Protein AF-0000000083475715 (afdb_homodimer)

Structure (mmCIF, N/CA/C/O backbone):
data_AF-0000000083475715-model_v1
#
loop_
_entity.id
_entity.type
_entity.pdbx_description
1 polymer 'C->U-editing enzyme APOBEC-1'
#
loop_
_atom_site.group_PDB
_atom_site.id
_atom_site.type_symbol
_atom_site.label_atom_id
_atom_site.label_alt_id
_atom_site.label_comp_id
_atom_site.label_asym_id
_atom_site.label_entity_id
_atom_site.label_seq_id
_atom_site.pdbx_PDB_ins_code
_atom_site.Cartn_x
_atom_site.Cartn_y
_atom_site.Cartn_z
_atom_site.occupancy
_atom_site.B_iso_or_equiv
_atom_site.auth_seq_id
_atom_site.auth_comp_id
_atom_site.auth_asym_id
_atom_site.auth_atom_id
_atom_site.pdbx_PDB_model_num
ATOM 1 N N . GLY A 1 1 ? -6.909 9.822 1.636 1 16.77 1 GLY A N 1
ATOM 2 C CA . GLY A 1 1 ? -7.521 9.874 0.318 1 16.77 1 GLY A CA 1
ATOM 3 C C . GLY A 1 1 ? -7.504 8.539 -0.401 1 16.77 1 GLY A C 1
ATOM 4 O O . GLY A 1 1 ? -8.551 8.041 -0.822 1 16.77 1 GLY A O 1
ATOM 5 N N . CYS A 1 2 ? -6.271 8.043 -0.598 1 21.29 2 CYS A N 1
ATOM 6 C CA . CYS A 1 2 ? -5.763 6.798 -1.162 1 21.29 2 CYS A CA 1
ATOM 7 C C . CYS A 1 2 ? -6.132 5.609 -0.283 1 21.29 2 CYS A C 1
ATOM 9 O O . CYS A 1 2 ? -6.473 4.539 -0.789 1 21.29 2 CYS A O 1
ATOM 11 N N . PHE A 1 3 ? -6.206 5.845 1.2 1 24.82 3 PHE A N 1
ATOM 12 C CA . PHE A 1 3 ? -6.512 4.868 2.239 1 24.82 3 PHE A CA 1
ATOM 13 C C . PHE A 1 3 ? -8.008 4.583 2.291 1 24.82 3 PHE A C 1
ATOM 15 O O . PHE A 1 3 ? -8.421 3.469 2.619 1 24.82 3 PHE A O 1
ATOM 22 N N . LYS A 1 4 ? -8.918 5.58 1.896 1 29.38 4 LYS A N 1
ATOM 23 C CA . LYS A 1 4 ? -10.372 5.632 1.772 1 29.38 4 LYS A CA 1
ATOM 24 C C . LYS A 1 4 ? -10.848 4.853 0.549 1 29.38 4 LYS A C 1
ATOM 26 O O . LYS A 1 4 ? -11.916 4.238 0.575 1 29.38 4 LYS A O 1
ATOM 31 N N . LEU A 1 5 ? -10.06 4.813 -0.591 1 28.96 5 LEU A N 1
ATOM 32 C CA . LEU A 1 5 ? -10.274 4.015 -1.793 1 28.96 5 LEU A CA 1
ATOM 33 C C . LEU A 1 5 ? -10.108 2.528 -1.496 1 28.96 5 LEU A C 1
ATOM 35 O O . LEU A 1 5 ? -10.91 1.707 -1.947 1 28.96 5 LEU A O 1
ATOM 39 N N . MET A 1 6 ? -9.051 2.169 -0.632 1 31.62 6 MET A N 1
ATOM 40 C CA . MET A 1 6 ? -8.876 0.758 -0.301 1 31.62 6 MET A CA 1
ATOM 41 C C . MET A 1 6 ? -9.915 0.305 0.72 1 31.62 6 MET A C 1
ATOM 43 O O . MET A 1 6 ? -10.458 -0.795 0.613 1 31.62 6 MET A O 1
ATOM 47 N N . ASN A 1 7 ? -10.335 1.189 1.59 1 32.7 7 ASN A N 1
ATOM 48 C CA . ASN A 1 7 ? -11.324 0.871 2.614 1 32.7 7 ASN A CA 1
ATOM 49 C C . ASN A 1 7 ? -12.74 0.877 2.046 1 32.7 7 ASN A C 1
ATOM 51 O O . ASN A 1 7 ? -13.557 0.022 2.393 1 32.7 7 ASN A O 1
ATOM 55 N N . ASN A 1 8 ? -13.125 1.929 1.278 1 32.42 8 ASN A N 1
ATOM 56 C CA . ASN A 1 8 ? -14.456 1.948 0.681 1 32.42 8 ASN A CA 1
ATOM 57 C C . ASN A 1 8 ? -14.68 0.743 -0.228 1 32.42 8 ASN A C 1
ATOM 59 O O . ASN A 1 8 ? -15.793 0.22 -0.31 1 32.42 8 ASN A O 1
ATOM 63 N N . LYS A 1 9 ? -13.66 0.327 -0.944 1 34.1 9 LYS A N 1
ATOM 64 C CA . LYS A 1 9 ? -13.865 -0.849 -1.784 1 34.1 9 LYS A CA 1
ATOM 65 C C . LYS A 1 9 ? -14.09 -2.098 -0.936 1 34.1 9 LYS A C 1
ATOM 67 O O . LYS A 1 9 ? -14.909 -2.951 -1.283 1 34.1 9 LYS A O 1
ATOM 72 N N . TYR A 1 10 ? -13.549 -2.099 0.259 1 31.73 10 TYR A N 1
ATOM 73 C CA . TYR A 1 10 ? -13.805 -3.189 1.193 1 31.73 10 TYR A CA 1
ATOM 74 C C . TYR A 1 10 ? -15.228 -3.121 1.735 1 31.73 10 TYR A C 1
ATOM 76 O O . TYR A 1 10 ? -15.896 -4.148 1.875 1 31.73 10 TYR A O 1
ATOM 84 N N . ILE A 1 11 ? -15.662 -1.936 2.017 1 32.09 11 ILE A N 1
ATOM 85 C CA . ILE A 1 11 ? -17.047 -1.777 2.449 1 32.09 11 ILE A CA 1
ATOM 86 C C . ILE A 1 11 ? -17.989 -2.139 1.303 1 32.09 11 ILE A C 1
ATOM 88 O O . ILE A 1 11 ? -19.003 -2.809 1.512 1 32.09 11 ILE A O 1
ATOM 92 N N . GLU A 1 12 ? -17.729 -1.537 0.124 1 31.81 12 GLU A N 1
ATOM 93 C CA . GLU A 1 12 ? -18.576 -1.974 -0.982 1 31.81 12 GLU A CA 1
ATOM 94 C C . GLU A 1 12 ? -18.423 -3.47 -1.237 1 31.81 12 GLU A C 1
ATOM 96 O O . GLU A 1 12 ? -19.377 -4.137 -1.644 1 31.81 12 GLU A O 1
ATOM 101 N N . MET A 1 13 ? -17.299 -3.989 -0.922 1 30.62 13 MET A N 1
ATOM 102 C CA . MET A 1 13 ? -17.134 -5.424 -1.135 1 30.62 13 MET A CA 1
ATOM 103 C C . MET A 1 13 ? -17.879 -6.222 -0.07 1 30.62 13 MET A C 1
ATOM 105 O O . MET A 1 13 ? -18.218 -7.387 -0.285 1 30.62 13 MET A O 1
ATOM 109 N N . ARG A 1 14 ? -17.842 -5.873 1.209 1 30.8 14 ARG A N 1
ATOM 110 C CA . ARG A 1 14 ? -18.627 -6.622 2.184 1 30.8 14 ARG A CA 1
ATOM 111 C C . ARG A 1 14 ? -20.121 -6.422 1.954 1 30.8 14 ARG A C 1
ATOM 113 O O . ARG A 1 14 ? -20.94 -7.206 2.44 1 30.8 14 ARG A O 1
ATOM 120 N N . LYS A 1 15 ? -20.502 -5.162 1.897 1 34.63 15 LYS A N 1
ATOM 121 C CA . LYS A 1 15 ? -21.945 -5.147 1.678 1 34.63 15 LYS A CA 1
ATOM 122 C C . LYS A 1 15 ? -22.323 -5.967 0.447 1 34.63 15 LYS A C 1
ATOM 124 O O . LYS A 1 15 ? -23.323 -6.687 0.457 1 34.63 15 LYS A O 1
ATOM 129 N N . GLY A 1 16 ? -22.171 -5.445 -0.792 1 32.52 16 GLY A N 1
ATOM 130 C CA . GLY A 1 16 ? -22.655 -6.129 -1.981 1 32.52 16 GLY A CA 1
ATOM 131 C C . GLY A 1 16 ? -21.698 -7.191 -2.489 1 32.52 16 GLY A C 1
ATOM 132 O O . GLY A 1 16 ? -20.482 -7.068 -2.328 1 32.52 16 GLY A O 1
ATOM 133 N N . GLY A 1 17 ? -21.882 -8.525 -2.364 1 34.93 17 GLY A N 1
ATOM 134 C CA . GLY A 1 17 ? -21.308 -9.445 -3.333 1 34.93 17 GLY A CA 1
ATOM 135 C C . GLY A 1 17 ? -20.629 -8.742 -4.493 1 34.93 17 GLY A C 1
ATOM 136 O O . GLY A 1 17 ? -21.248 -8.51 -5.534 1 34.93 17 GLY A O 1
ATOM 137 N N . ASP A 1 18 ? -19.927 -7.715 -4.216 1 37.5 18 ASP A N 1
ATOM 138 C CA . ASP A 1 18 ? -19.394 -7.072 -5.413 1 37.5 18 ASP A CA 1
ATOM 139 C C . ASP A 1 18 ? -18.56 -8.05 -6.237 1 37.5 18 ASP A C 1
ATOM 141 O O . ASP A 1 18 ? -17.489 -8.48 -5.802 1 37.5 18 ASP A O 1
ATOM 145 N N . VAL A 1 19 ? -19.08 -8.918 -6.722 1 37.16 19 VAL A N 1
ATOM 146 C CA . VAL A 1 19 ? -18.521 -9.63 -7.866 1 37.16 19 VAL A CA 1
ATOM 147 C C . VAL A 1 19 ? -17.723 -8.661 -8.737 1 37.16 19 VAL A C 1
ATOM 149 O O . VAL A 1 19 ? -18.222 -7.597 -9.111 1 37.16 19 VAL A O 1
ATOM 152 N N . TYR A 1 20 ? -16.436 -8.792 -8.612 1 39.08 20 TYR A N 1
ATOM 153 C CA . TYR A 1 20 ? -15.68 -8.132 -9.671 1 39.08 20 TYR A CA 1
ATOM 154 C C . TYR A 1 20 ? -16.507 -8.028 -10.947 1 39.08 20 TYR A C 1
ATOM 156 O O . TYR A 1 20 ? -16.883 -9.044 -11.536 1 39.08 20 TYR A O 1
ATOM 164 N N . ASP A 1 21 ? -17.339 -7.083 -11.056 1 38.46 21 ASP A N 1
ATOM 165 C CA . ASP A 1 21 ? -17.999 -6.842 -12.335 1 38.46 21 ASP A CA 1
ATOM 166 C C . ASP A 1 21 ? -17.058 -6.147 -13.316 1 38.46 21 ASP A C 1
ATOM 168 O O . ASP A 1 21 ? -16.735 -4.969 -13.146 1 38.46 21 ASP A O 1
ATOM 172 N N . PRO A 1 22 ? -16.456 -6.983 -14.165 1 38.6 22 PRO A N 1
ATOM 173 C CA . PRO A 1 22 ? -15.587 -6.401 -15.191 1 38.6 22 PRO A CA 1
ATOM 174 C C . PRO A 1 22 ? -16.203 -5.174 -15.859 1 38.6 22 PRO A C 1
ATOM 176 O O . PRO A 1 22 ? -15.509 -4.436 -16.563 1 38.6 22 PRO A O 1
ATOM 179 N N . SER A 1 23 ? -17.457 -5.229 -15.886 1 42.71 23 SER A N 1
ATOM 180 C CA . SER A 1 23 ? -18.104 -4.144 -16.615 1 42.71 23 SER A CA 1
ATOM 181 C C . SER A 1 23 ? -18.072 -2.845 -15.817 1 42.71 23 SER A C 1
ATOM 183 O O . SER A 1 23 ? -18.38 -1.776 -16.349 1 42.71 23 SER A O 1
ATOM 185 N N . ALA A 1 24 ? -17.909 -2.993 -14.547 1 45.58 24 ALA A N 1
ATOM 186 C CA . ALA A 1 24 ? -17.854 -1.799 -13.707 1 45.58 24 ALA A CA 1
ATOM 187 C C . ALA A 1 24 ? -16.483 -1.135 -13.788 1 45.58 24 ALA A C 1
ATOM 189 O O . ALA A 1 24 ? -15.491 -1.783 -14.132 1 45.58 24 ALA A O 1
ATOM 190 N N . LEU A 1 25 ? -16.469 0.144 -13.935 1 47.96 25 LEU A N 1
ATOM 191 C CA . LEU A 1 25 ? -15.192 0.845 -13.849 1 47.96 25 LEU A CA 1
ATOM 192 C C . LEU A 1 25 ? -14.254 0.149 -12.869 1 47.96 25 LEU A C 1
ATOM 194 O O . LEU A 1 25 ? -14.672 -0.245 -11.777 1 47.96 25 LEU A O 1
ATOM 198 N N . PRO A 1 26 ? -13.166 -0.283 -13.51 1 52.88 26 PRO A N 1
ATOM 199 C CA . PRO A 1 26 ? -12.256 -1.125 -12.73 1 52.88 26 PRO A CA 1
ATOM 200 C C . PRO A 1 26 ? -11.945 -0.54 -11.354 1 52.88 26 PRO A C 1
ATOM 202 O O . PRO A 1 26 ? -11.696 0.662 -11.232 1 52.88 26 PRO A O 1
ATOM 205 N N . ARG A 1 27 ? -12.336 -1.066 -10.352 1 64.19 27 ARG A N 1
ATOM 206 C CA . ARG A 1 27 ? -11.952 -0.726 -8.986 1 64.19 27 ARG A CA 1
ATOM 207 C C . ARG A 1 27 ? -10.435 -0.696 -8.835 1 64.19 27 ARG A C 1
ATOM 209 O O . ARG A 1 27 ? -9.735 -1.555 -9.375 1 64.19 27 ARG A O 1
ATOM 216 N N . MET A 1 28 ? -9.943 0.427 -8.353 1 71.63 28 MET A N 1
ATOM 217 C CA . MET A 1 28 ? -8.509 0.51 -8.091 1 71.63 28 MET A CA 1
ATOM 218 C C . MET A 1 28 ? -8.09 -0.504 -7.032 1 71.63 28 MET A C 1
ATOM 220 O O . MET A 1 28 ? -8.693 -0.573 -5.959 1 71.63 28 MET A O 1
ATOM 224 N N . THR A 1 29 ? -7.213 -1.392 -7.361 1 79.68 29 THR A N 1
ATOM 225 C CA . THR A 1 29 ? -6.68 -2.407 -6.459 1 79.68 29 THR A CA 1
ATOM 226 C C . THR A 1 29 ? -5.172 -2.242 -6.291 1 79.68 29 THR A C 1
ATOM 228 O O . THR A 1 29 ? -4.456 -2.005 -7.265 1 79.68 29 THR A O 1
ATOM 231 N N . TYR A 1 30 ? -4.834 -2.359 -5.062 1 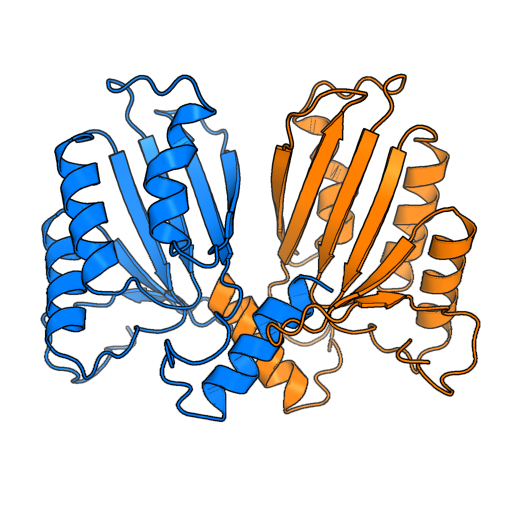83.42 30 TYR A N 1
ATOM 232 C CA . TYR A 1 30 ? -3.417 -2.208 -4.75 1 83.42 30 TYR A CA 1
ATOM 233 C C . TYR A 1 30 ? -2.804 -3.541 -4.337 1 83.42 30 TYR A C 1
ATOM 235 O O . TYR A 1 30 ? -3.434 -4.327 -3.625 1 83.42 30 TYR A O 1
ATOM 243 N N . LEU A 1 31 ? -1.637 -3.761 -4.836 1 90.33 31 LEU A N 1
ATOM 244 C CA . LEU A 1 31 ? -0.771 -4.832 -4.356 1 90.33 31 LEU A CA 1
ATOM 245 C C . LEU A 1 31 ? 0.449 -4.265 -3.639 1 90.33 31 LEU A C 1
ATOM 247 O O . LEU A 1 31 ? 1.271 -3.578 -4.251 1 90.33 31 LEU A O 1
ATOM 251 N N . LEU A 1 32 ? 0.498 -4.493 -2.315 1 91.23 32 LEU A N 1
ATOM 252 C CA . LEU A 1 32 ? 1.694 -4.158 -1.55 1 91.23 32 LEU A CA 1
ATOM 253 C C . LEU A 1 32 ? 2.659 -5.338 -1.504 1 91.23 32 LEU A C 1
ATOM 255 O O . LEU A 1 32 ? 2.237 -6.484 -1.336 1 91.23 32 LEU A O 1
ATOM 259 N N . TYR A 1 33 ? 3.933 -4.958 -1.705 1 92.26 33 TYR A N 1
ATOM 260 C CA . TYR A 1 33 ? 4.853 -6.089 -1.652 1 92.26 33 TYR A CA 1
ATOM 261 C C . TYR A 1 33 ? 6.145 -5.708 -0.94 1 92.26 33 TYR A C 1
ATOM 263 O O . TYR A 1 33 ? 6.5 -4.528 -0.873 1 92.26 33 TYR A O 1
ATOM 271 N N . GLU A 1 34 ? 6.756 -6.781 -0.425 1 92.08 34 GLU A N 1
ATOM 272 C CA . GLU A 1 34 ? 8.085 -6.73 0.176 1 92.08 34 GLU A CA 1
ATOM 273 C C . GLU A 1 34 ? 9.038 -7.704 -0.512 1 92.08 34 GLU A C 1
ATOM 275 O O . GLU A 1 34 ? 8.647 -8.817 -0.868 1 92.08 34 GLU A O 1
ATOM 280 N N . ILE A 1 35 ? 10.234 -7.221 -0.677 1 91.71 35 ILE A N 1
ATOM 281 C CA . ILE A 1 35 ? 11.248 -8.085 -1.272 1 91.71 35 ILE A CA 1
ATOM 282 C C . ILE A 1 35 ? 12.471 -8.15 -0.36 1 91.71 35 ILE A C 1
ATOM 284 O O . ILE A 1 35 ? 12.961 -7.118 0.106 1 91.71 35 ILE A O 1
ATOM 288 N N . LYS A 1 36 ? 12.847 -9.314 -0.1 1 91.37 36 LYS A N 1
ATOM 289 C CA . LYS A 1 36 ? 14.119 -9.595 0.559 1 91.37 36 LYS A CA 1
ATOM 290 C C . LYS A 1 36 ? 15.069 -10.339 -0.374 1 91.37 36 LYS A C 1
ATOM 292 O O . LYS A 1 36 ? 14.71 -11.373 -0.94 1 91.37 36 LYS A O 1
ATOM 297 N N . TRP A 1 37 ? 16.244 -9.819 -0.544 1 88.53 37 TRP A N 1
ATOM 298 C CA . TRP A 1 37 ? 17.239 -10.418 -1.428 1 88.53 37 TRP A CA 1
ATOM 299 C C . TRP A 1 37 ? 18.28 -11.194 -0.629 1 88.53 37 TRP A C 1
ATOM 301 O O . TRP A 1 37 ? 18.954 -10.63 0.237 1 88.53 37 TRP A O 1
ATOM 311 N N . GLY A 1 38 ? 18.342 -12.482 -1.021 1 87.89 38 GLY A N 1
ATOM 312 C CA . GLY A 1 38 ? 19.334 -13.327 -0.376 1 87.89 38 GLY A CA 1
ATOM 313 C C . GLY A 1 38 ? 19.248 -13.298 1.138 1 87.89 38 GLY A C 1
ATOM 314 O O . GLY A 1 38 ? 18.17 -13.482 1.708 1 87.89 38 GLY A O 1
ATOM 315 N N . ASN A 1 39 ? 20.432 -13.047 1.738 1 86.35 39 ASN A N 1
ATOM 316 C CA . ASN A 1 39 ? 20.522 -13.038 3.195 1 86.35 39 ASN A CA 1
ATOM 317 C C . ASN A 1 39 ? 20.496 -11.617 3.749 1 86.35 39 ASN A C 1
ATOM 319 O O . ASN A 1 39 ? 20.812 -11.396 4.919 1 86.35 39 ASN A O 1
ATOM 323 N N . SER A 1 40 ? 20.109 -10.742 2.88 1 86 40 SER A N 1
ATOM 324 C CA . SER A 1 40 ? 20.052 -9.353 3.322 1 86 40 SER A CA 1
ATOM 325 C C . SER A 1 40 ? 18.973 -9.152 4.38 1 86 40 SER A C 1
ATOM 327 O O . SER A 1 40 ? 17.909 -9.771 4.314 1 86 40 SER A O 1
ATOM 329 N N . SER A 1 41 ? 19.185 -8.374 5.384 1 87.97 41 SER A N 1
ATOM 330 C CA . SER A 1 41 ? 18.174 -8.022 6.375 1 87.97 41 SER A CA 1
ATOM 331 C C . SER A 1 41 ? 17.279 -6.892 5.876 1 87.97 41 SER A C 1
ATOM 333 O O . SER A 1 41 ? 16.238 -6.608 6.471 1 87.97 41 SER A O 1
ATOM 335 N N . LYS A 1 42 ? 17.733 -6.325 4.834 1 85.42 42 LYS A N 1
ATOM 336 C CA . LYS A 1 42 ? 16.98 -5.2 4.286 1 85.42 42 LYS A CA 1
ATOM 337 C C . LYS A 1 42 ? 15.73 -5.679 3.555 1 85.42 42 LYS A C 1
ATOM 339 O O . LYS A 1 42 ? 15.795 -6.607 2.746 1 85.42 42 LYS A O 1
ATOM 344 N N . ILE A 1 43 ? 14.62 -5.033 3.865 1 88.88 43 ILE A N 1
ATOM 345 C CA . ILE A 1 43 ? 13.351 -5.322 3.204 1 88.88 43 ILE A CA 1
ATOM 346 C C . ILE A 1 43 ? 12.953 -4.147 2.314 1 88.88 43 ILE A C 1
ATOM 348 O O . ILE A 1 43 ? 12.899 -3.003 2.773 1 88.88 43 ILE A O 1
ATOM 352 N N . TRP A 1 44 ? 12.748 -4.453 1.055 1 88.41 44 TRP A N 1
ATOM 353 C CA . TRP A 1 44 ? 12.299 -3.444 0.102 1 88.41 44 TRP A CA 1
ATOM 354 C C . TRP A 1 44 ? 10.781 -3.465 -0.039 1 88.41 44 TRP A C 1
ATOM 356 O O . TRP A 1 44 ? 10.199 -4.491 -0.396 1 88.41 44 TRP A O 1
ATOM 366 N N . ARG A 1 45 ? 10.211 -2.366 0.279 1 89.69 45 ARG A N 1
ATOM 367 C CA . ARG A 1 45 ? 8.758 -2.264 0.194 1 89.69 45 ARG A CA 1
ATOM 368 C C . ARG A 1 45 ? 8.337 -1.405 -0.993 1 89.69 45 ARG A C 1
ATOM 370 O O . ARG A 1 45 ? 8.959 -0.379 -1.275 1 89.69 45 ARG A O 1
ATOM 377 N N . ASN A 1 46 ? 7.391 -1.864 -1.699 1 91.96 46 ASN A N 1
ATOM 378 C CA . ASN A 1 46 ? 6.822 -1.147 -2.835 1 91.96 46 ASN A CA 1
ATOM 379 C C . ASN A 1 46 ? 5.375 -1.56 -3.091 1 91.96 46 ASN A C 1
ATOM 381 O O . ASN A 1 46 ? 4.839 -2.424 -2.395 1 91.96 46 ASN A O 1
ATOM 385 N N . TRP A 1 47 ? 4.676 -0.787 -3.87 1 89.02 47 TRP A N 1
ATOM 386 C CA . TRP A 1 47 ? 3.297 -1.132 -4.203 1 89.02 47 TRP A CA 1
ATOM 387 C C . TRP A 1 47 ? 2.993 -0.814 -5.663 1 89.02 47 TRP A C 1
ATOM 389 O O . TRP A 1 47 ? 3.683 -0.003 -6.285 1 89.02 47 TRP A O 1
ATOM 399 N N . CYS A 1 48 ? 2.09 -1.568 -6.225 1 90.37 48 CYS A N 1
ATOM 400 C CA . CYS A 1 48 ? 1.552 -1.297 -7.554 1 90.37 48 CYS A CA 1
ATOM 401 C C . CYS A 1 48 ? 0.032 -1.407 -7.56 1 90.37 48 CYS A C 1
ATOM 403 O O . CYS A 1 48 ? -0.568 -1.831 -6.57 1 90.37 48 CYS A O 1
ATOM 405 N N . ARG A 1 49 ? -0.565 -0.88 -8.611 1 84.47 49 ARG A N 1
ATOM 406 C CA . ARG A 1 49 ? -2.019 -0.899 -8.731 1 84.47 49 ARG A CA 1
ATOM 407 C C . ARG A 1 49 ? -2.448 -1.4 -10.106 1 84.47 49 ARG A C 1
ATOM 409 O O . ARG A 1 49 ? -1.629 -1.494 -11.022 1 84.47 49 ARG A O 1
ATOM 416 N N . ASN A 1 50 ? -3.742 -1.811 -10.067 1 86.54 50 ASN A N 1
ATOM 417 C CA . ASN A 1 50 ? -4.258 -2.199 -11.376 1 86.54 50 ASN A CA 1
ATOM 418 C C . ASN A 1 50 ? -4.384 -0.998 -12.308 1 86.54 50 ASN A C 1
ATOM 420 O O . ASN A 1 50 ? -4.411 0.147 -11.852 1 86.54 50 ASN A O 1
ATOM 424 N N . THR A 1 51 ? -4.23 -1.255 -13.511 1 86.78 51 THR A N 1
ATOM 425 C CA . THR A 1 51 ? -4.602 -0.311 -14.559 1 86.78 51 THR A CA 1
ATOM 426 C C . THR A 1 51 ? -5.908 -0.732 -15.228 1 86.78 51 THR A C 1
ATOM 428 O O . THR A 1 51 ? -6.543 -1.702 -14.806 1 86.78 51 THR A O 1
ATOM 431 N N . SER A 1 52 ? -6.302 0.01 -16.154 1 83.69 52 SER A N 1
ATOM 432 C CA . SER A 1 52 ? -7.539 -0.319 -16.855 1 83.69 52 SER A CA 1
ATOM 433 C C . SER A 1 52 ? -7.427 -1.658 -17.576 1 83.69 52 SER A C 1
ATOM 435 O O . SER A 1 52 ? -8.436 -2.323 -17.821 1 83.69 52 SER A O 1
ATOM 437 N N . THR A 1 53 ? -6.183 -2.138 -17.808 1 88.72 53 THR A N 1
ATOM 438 C CA . THR A 1 53 ? -6.036 -3.316 -18.654 1 88.72 53 THR A CA 1
ATOM 439 C C . THR A 1 53 ? -5.355 -4.449 -17.891 1 88.72 53 THR A C 1
ATOM 441 O O . THR A 1 53 ? -5.367 -5.599 -18.335 1 88.72 53 THR A O 1
ATOM 444 N N . GLN A 1 54 ? -4.741 -4.081 -16.852 1 92.06 54 GLN A N 1
ATOM 445 C CA . GLN A 1 54 ? -3.951 -5.104 -16.174 1 92.06 54 GLN A CA 1
ATOM 446 C C . GLN A 1 54 ? -4.223 -5.104 -14.673 1 92.06 54 GLN A C 1
ATOM 448 O O . GLN A 1 54 ? -4.373 -4.043 -14.063 1 92.06 54 GLN A O 1
ATOM 453 N N . HIS A 1 55 ? -4.313 -6.303 -14.154 1 93.63 55 HIS A N 1
ATOM 454 C CA . HIS A 1 55 ? -4.424 -6.43 -12.705 1 93.63 55 HIS A CA 1
ATOM 455 C C . HIS A 1 55 ? -3.104 -6.096 -12.019 1 93.63 55 HIS A C 1
ATOM 457 O O . HIS A 1 55 ? -2.041 -6.165 -12.642 1 93.63 55 HIS A O 1
ATOM 463 N N . ALA A 1 56 ? -3.163 -5.772 -10.844 1 92.21 56 ALA A N 1
ATOM 464 C CA . ALA A 1 56 ? -1.985 -5.365 -10.082 1 92.21 56 ALA A CA 1
ATOM 465 C C . ALA A 1 56 ? -0.948 -6.483 -10.037 1 92.21 56 ALA A C 1
ATOM 467 O O . ALA A 1 56 ? 0.257 -6.223 -10.08 1 92.21 56 ALA A O 1
ATOM 468 N N . GLU A 1 57 ? -1.427 -7.765 -9.966 1 95.72 57 GLU A N 1
ATOM 469 C CA . GLU A 1 57 ? -0.53 -8.917 -9.95 1 95.72 57 GLU A CA 1
ATOM 470 C C . GLU A 1 57 ? 0.345 -8.952 -11.2 1 95.72 57 GLU A C 1
ATOM 472 O O . GLU A 1 57 ? 1.556 -9.165 -11.11 1 95.72 57 GLU A O 1
ATOM 477 N N . ILE A 1 58 ? -0.288 -8.669 -12.277 1 95.75 58 ILE A N 1
ATOM 478 C CA . ILE A 1 58 ? 0.421 -8.716 -13.551 1 95.75 58 ILE A CA 1
ATOM 479 C C . ILE A 1 58 ? 1.391 -7.541 -13.646 1 95.75 58 ILE A C 1
ATOM 481 O O . ILE A 1 58 ? 2.518 -7.694 -14.124 1 95.75 58 ILE A O 1
ATOM 485 N N . ASN A 1 59 ? 0.931 -6.422 -13.201 1 93.28 59 ASN A N 1
ATOM 486 C CA . ASN A 1 59 ? 1.824 -5.269 -13.181 1 93.28 59 ASN A CA 1
ATOM 487 C C . ASN A 1 59 ? 3.082 -5.547 -12.364 1 93.28 59 ASN A C 1
ATOM 489 O O . ASN A 1 59 ? 4.179 -5.131 -12.742 1 93.28 59 ASN A O 1
ATOM 493 N N . PHE A 1 60 ? 2.952 -6.218 -11.279 1 94.75 60 PHE A N 1
ATOM 494 C CA . PHE A 1 60 ? 4.107 -6.606 -10.478 1 94.75 60 PHE A CA 1
ATOM 495 C C . PHE A 1 60 ? 5.039 -7.511 -11.274 1 94.75 60 PHE A C 1
ATOM 497 O O . PHE A 1 60 ? 6.244 -7.262 -11.345 1 94.75 60 PHE A O 1
ATOM 504 N N . LEU A 1 61 ? 4.482 -8.521 -11.809 1 94.06 61 LEU A N 1
ATOM 505 C CA . LEU A 1 61 ? 5.286 -9.528 -12.493 1 94.06 61 LEU A CA 1
ATOM 506 C C . LEU A 1 61 ? 6.074 -8.907 -13.642 1 94.06 61 LEU A C 1
ATOM 508 O O . LEU A 1 61 ? 7.2 -9.323 -13.924 1 94.06 61 LEU A O 1
ATOM 512 N N . GLU A 1 62 ? 5.542 -7.879 -14.17 1 91.04 62 GLU A N 1
ATOM 513 C CA . GLU A 1 62 ? 6.162 -7.303 -15.36 1 91.04 62 GLU A CA 1
ATOM 514 C C . GLU A 1 62 ? 7.162 -6.212 -14.989 1 91.04 62 GLU A C 1
ATOM 516 O O . GLU A 1 62 ? 8.096 -5.935 -15.744 1 91.04 62 GLU A O 1
ATOM 521 N N . ASN A 1 63 ? 6.996 -5.663 -13.779 1 86.48 63 ASN A N 1
ATOM 522 C CA . ASN A 1 63 ? 7.75 -4.434 -13.559 1 86.48 63 ASN A CA 1
ATOM 523 C C . ASN A 1 63 ? 8.663 -4.546 -12.341 1 86.48 63 ASN A C 1
ATOM 525 O O . ASN A 1 63 ? 9.617 -3.78 -12.203 1 86.48 63 ASN A O 1
ATOM 529 N N . ALA A 1 64 ? 8.366 -5.334 -11.425 1 79.74 64 ALA A N 1
ATOM 530 C CA . ALA A 1 64 ? 9.035 -5.309 -10.127 1 79.74 64 ALA A CA 1
ATOM 531 C C . ALA A 1 64 ? 10.525 -5.604 -10.272 1 79.74 64 ALA A C 1
ATOM 533 O O . ALA A 1 64 ? 11.348 -5.05 -9.54 1 79.74 64 ALA A O 1
ATOM 534 N N . PHE A 1 65 ? 10.957 -6.358 -11.262 1 76.59 65 PHE A N 1
ATOM 535 C CA . PHE A 1 65 ? 12.359 -6.747 -11.366 1 76.59 65 PHE A CA 1
ATOM 536 C C . PHE A 1 65 ? 13.096 -5.856 -12.358 1 76.59 65 PHE A C 1
ATOM 538 O O . PHE A 1 65 ? 14.315 -5.964 -12.511 1 76.59 65 PHE A O 1
ATOM 545 N N . LYS A 1 66 ? 12.297 -5.096 -12.983 1 73.97 66 LYS A N 1
ATOM 546 C CA . LYS A 1 66 ? 12.962 -4.169 -13.894 1 73.97 66 LYS A CA 1
ATOM 547 C C . LYS A 1 66 ? 13.686 -3.068 -13.125 1 73.97 66 LYS A C 1
ATOM 549 O O . LYS A 1 66 ? 14.747 -2.603 -13.548 1 73.97 66 LYS A O 1
ATOM 554 N N . GLU A 1 67 ? 13.158 -2.698 -12.039 1 63.2 67 GLU A N 1
ATOM 555 C CA . GLU A 1 67 ? 13.648 -1.53 -11.313 1 63.2 67 GLU A CA 1
ATOM 556 C C . GLU A 1 67 ? 14.876 -1.876 -10.476 1 63.2 67 GLU A C 1
ATOM 558 O O . GLU A 1 67 ? 15.642 -0.99 -10.092 1 63.2 67 GLU A O 1
ATOM 563 N N . ARG A 1 68 ? 15.021 -3.242 -10.231 1 62.5 68 ARG A N 1
ATOM 564 C CA . ARG A 1 68 ? 16.14 -3.595 -9.363 1 62.5 68 ARG A CA 1
ATOM 565 C C . ARG A 1 68 ? 17.082 -4.574 -10.056 1 62.5 68 ARG A C 1
ATOM 567 O O . ARG A 1 68 ? 16.662 -5.335 -10.93 1 62.5 68 ARG A O 1
ATOM 574 N N . SER A 1 69 ? 18.251 -4.307 -10.279 1 65.43 69 SER A N 1
ATOM 575 C CA . SER A 1 69 ? 19.22 -5.254 -10.821 1 65.43 69 SER A CA 1
ATOM 576 C C . SER A 1 69 ? 18.985 -6.658 -10.276 1 65.43 69 SER A C 1
ATOM 578 O O . SER A 1 69 ? 19.513 -7.017 -9.221 1 65.43 69 SER A O 1
ATOM 580 N N . PHE A 1 70 ? 17.931 -7.328 -10.699 1 68.12 70 PHE A N 1
ATOM 581 C CA . PHE A 1 70 ? 17.588 -8.681 -10.279 1 68.12 70 PHE A CA 1
ATOM 582 C C . PHE A 1 70 ? 18.623 -9.682 -10.781 1 68.12 70 PHE A C 1
ATOM 584 O O . PHE A 1 70 ? 18.876 -9.771 -11.984 1 68.12 70 PHE A O 1
ATOM 591 N N . ASN A 1 71 ? 19.434 -10.149 -9.865 1 73.87 71 ASN A N 1
ATOM 592 C CA . ASN A 1 71 ? 20.302 -11.29 -10.139 1 73.87 71 ASN A CA 1
ATOM 593 C C . ASN A 1 71 ? 19.55 -12.611 -10.01 1 73.87 71 ASN A C 1
ATOM 595 O O . ASN A 1 71 ? 19.179 -13.014 -8.906 1 73.87 71 ASN A O 1
ATOM 599 N N . PRO A 1 72 ? 19.299 -13.262 -11.173 1 74.04 72 PRO A N 1
ATOM 600 C CA . PRO A 1 72 ? 18.489 -14.483 -11.149 1 74.04 72 PRO A CA 1
ATOM 601 C C . PRO A 1 72 ? 19.099 -15.578 -10.278 1 74.04 72 PRO A C 1
ATOM 603 O O . PRO A 1 72 ? 18.425 -16.558 -9.95 1 74.04 72 PRO A O 1
ATOM 606 N N . PHE A 1 73 ? 20.3 -15.385 -9.907 1 78.72 73 PHE A N 1
ATOM 607 C CA . PHE A 1 73 ? 20.975 -16.421 -9.134 1 78.72 73 PHE A CA 1
ATOM 608 C C . PHE A 1 73 ? 20.838 -16.157 -7.639 1 78.72 73 PHE A C 1
ATOM 610 O O . PHE A 1 73 ? 21.208 -16.999 -6.818 1 78.72 73 PHE A O 1
ATOM 617 N N . THR A 1 74 ? 20.296 -15.018 -7.39 1 84.87 74 THR A N 1
ATOM 618 C CA . THR A 1 74 ? 20.115 -14.691 -5.98 1 84.87 74 THR A CA 1
ATOM 619 C C . THR A 1 74 ? 18.72 -15.092 -5.507 1 84.87 74 THR A C 1
ATOM 621 O O . THR A 1 74 ? 17.736 -14.898 -6.224 1 84.87 74 THR A O 1
ATOM 624 N N . HIS A 1 75 ? 18.769 -15.767 -4.401 1 91.56 75 HIS A N 1
ATOM 625 C CA . HIS A 1 75 ? 17.488 -16.093 -3.783 1 91.56 75 HIS A CA 1
ATOM 626 C C . HIS A 1 75 ? 16.73 -14.83 -3.389 1 91.56 75 HIS A C 1
ATOM 628 O O . HIS A 1 75 ? 17.324 -13.88 -2.873 1 91.56 75 HIS A O 1
ATOM 634 N N . CYS A 1 76 ? 15.471 -14.856 -3.746 1 91.15 76 CYS A N 1
ATOM 635 C CA . CYS A 1 76 ? 14.617 -13.709 -3.459 1 91.15 76 CYS A CA 1
ATOM 636 C C . CYS A 1 76 ? 13.308 -14.151 -2.817 1 91.15 76 CYS A C 1
ATOM 638 O O . CYS A 1 76 ? 12.664 -15.089 -3.29 1 91.15 76 CYS A O 1
ATOM 640 N N . SER A 1 77 ? 12.967 -13.522 -1.647 1 93.96 77 SER A N 1
ATOM 641 C CA . SER A 1 77 ? 11.68 -13.77 -1.004 1 93.96 77 SER A CA 1
ATOM 642 C C . SER A 1 77 ? 10.73 -12.592 -1.195 1 93.96 77 SER A C 1
ATOM 644 O O . SER A 1 77 ? 11.066 -11.456 -0.854 1 93.96 77 SER A O 1
ATOM 646 N N . ILE A 1 78 ? 9.653 -12.93 -1.765 1 94.47 78 ILE A N 1
ATOM 647 C CA . ILE A 1 78 ? 8.661 -11.897 -2.039 1 94.47 78 ILE A CA 1
ATOM 648 C C . ILE A 1 78 ? 7.405 -12.154 -1.21 1 94.47 78 ILE A C 1
ATOM 650 O O . ILE A 1 78 ? 6.911 -13.283 -1.154 1 94.47 78 ILE A O 1
ATOM 654 N N . THR A 1 79 ? 6.907 -11.117 -0.508 1 93.92 79 THR A N 1
ATOM 655 C CA . THR A 1 79 ? 5.641 -11.165 0.215 1 93.92 79 THR A CA 1
ATOM 656 C C . THR A 1 79 ? 4.629 -10.204 -0.401 1 93.92 79 THR A C 1
ATOM 658 O O . THR A 1 79 ? 4.913 -9.016 -0.566 1 93.92 79 THR A O 1
ATOM 661 N N . TRP A 1 80 ? 3.485 -10.776 -0.783 1 93.83 80 TRP A N 1
ATOM 662 C CA . TRP A 1 80 ? 2.396 -9.988 -1.35 1 93.83 80 TRP A CA 1
ATOM 663 C C . TRP A 1 80 ? 1.283 -9.783 -0.327 1 93.83 80 TRP A C 1
ATOM 665 O O . TRP A 1 80 ? 0.918 -10.712 0.397 1 93.83 80 TRP A O 1
ATOM 675 N N . PHE A 1 81 ? 0.754 -8.573 -0.322 1 86.1 81 PHE A N 1
ATOM 676 C CA . PHE A 1 81 ? -0.47 -8.256 0.404 1 86.1 81 PHE A CA 1
ATOM 677 C C . PHE A 1 81 ? -1.554 -7.765 -0.549 1 86.1 81 PHE A C 1
ATOM 679 O O . PHE A 1 81 ? -1.369 -6.764 -1.244 1 86.1 81 PHE A O 1
ATOM 686 N N . LEU A 1 82 ? -2.646 -8.554 -0.546 1 86.59 82 LEU A N 1
ATOM 687 C CA . LEU A 1 82 ? -3.744 -8.241 -1.454 1 86.59 82 LEU A CA 1
ATOM 688 C C . LEU A 1 82 ? -5.086 -8.334 -0.736 1 86.59 82 LEU A C 1
ATOM 690 O O . LEU A 1 82 ? -5.227 -9.087 0.23 1 86.59 82 LEU A O 1
ATOM 694 N N . SER A 1 83 ? -6.111 -7.559 -1.251 1 76.83 83 SER A N 1
ATOM 695 C CA . SER A 1 83 ? -7.457 -7.702 -0.707 1 76.83 83 SER A CA 1
ATOM 696 C C . SER A 1 83 ? -8.101 -9.008 -1.159 1 76.83 83 SER A C 1
ATOM 698 O O . SER A 1 83 ? -8.801 -9.663 -0.384 1 76.83 83 SER A O 1
ATOM 700 N N . TRP A 1 84 ? -7.819 -9.284 -2.408 1 84.6 84 TRP A N 1
ATOM 701 C CA . TRP A 1 84 ? -8.348 -10.512 -2.993 1 84.6 84 TRP A CA 1
ATOM 702 C C . TRP A 1 84 ? -7.224 -11.376 -3.555 1 84.6 84 TRP A C 1
ATOM 704 O O . TRP A 1 84 ? -6.228 -10.855 -4.064 1 84.6 84 TRP A O 1
ATOM 714 N N . SER A 1 85 ? -7.503 -12.607 -3.474 1 89.63 85 SER A N 1
ATOM 715 C CA . SER A 1 85 ? -6.55 -13.502 -4.122 1 89.63 85 SER A CA 1
ATOM 716 C C . SER A 1 85 ? -6.583 -13.343 -5.638 1 89.63 85 SER A C 1
ATOM 718 O O . SER A 1 85 ? -7.552 -12.818 -6.191 1 89.63 85 SER A O 1
ATOM 720 N N . PRO A 1 86 ? -5.568 -13.803 -6.311 1 94.12 86 PRO A N 1
ATOM 721 C CA . PRO A 1 86 ? -5.516 -13.69 -7.77 1 94.12 86 PRO A CA 1
ATOM 722 C C . PRO A 1 86 ? -6.614 -14.494 -8.463 1 94.12 86 PRO A C 1
ATOM 724 O O . PRO A 1 86 ? -7.061 -15.517 -7.937 1 94.12 86 PRO A O 1
ATOM 727 N N . CYS A 1 87 ? -7.029 -13.909 -9.571 1 94.95 87 CYS A N 1
ATOM 728 C CA . CYS A 1 87 ? -7.934 -14.68 -10.417 1 94.95 87 CYS A CA 1
ATOM 729 C C . CYS A 1 87 ? -7.186 -15.787 -11.149 1 94.95 87 CYS A C 1
ATOM 731 O O . CYS A 1 87 ? -5.96 -15.88 -11.057 1 94.95 87 CYS A O 1
ATOM 733 N N . TRP A 1 88 ? -7.908 -16.605 -11.861 1 95.21 88 TRP A N 1
ATOM 734 C CA . TRP A 1 88 ? -7.28 -17.762 -12.492 1 95.21 88 TRP A CA 1
ATOM 735 C C . TRP A 1 88 ? -6.268 -17.325 -13.545 1 95.21 88 TRP A C 1
ATOM 737 O O . TRP A 1 88 ? -5.23 -17.966 -13.722 1 95.21 88 TRP A O 1
ATOM 747 N N . LYS A 1 89 ? -6.561 -16.241 -14.247 1 96.7 89 LYS A N 1
ATOM 748 C CA . LYS A 1 89 ? -5.625 -15.762 -15.261 1 96.7 89 LYS A CA 1
ATOM 749 C C . LYS A 1 89 ? -4.322 -15.286 -14.626 1 96.7 89 LYS A C 1
ATOM 751 O O . LYS A 1 89 ? -3.236 -15.593 -15.12 1 96.7 89 LYS A O 1
ATOM 756 N N . CYS A 1 90 ? -4.44 -14.597 -13.556 1 97.28 90 CYS A N 1
ATOM 757 C CA . CYS A 1 90 ? -3.259 -14.124 -12.843 1 97.28 90 CYS A CA 1
ATOM 758 C C . CYS A 1 90 ? -2.49 -15.288 -12.229 1 97.28 90 CYS A C 1
ATOM 760 O O . CYS A 1 90 ? -1.259 -15.316 -12.272 1 97.28 90 CYS A O 1
ATOM 762 N N . SER A 1 91 ? -3.195 -16.217 -11.754 1 96.42 91 SER A N 1
ATOM 763 C CA . SER A 1 91 ? -2.542 -17.388 -11.179 1 96.42 91 SER A CA 1
ATOM 764 C C . SER A 1 91 ? -1.684 -18.107 -12.214 1 96.42 91 SER A C 1
ATOM 766 O O . SER A 1 91 ? -0.554 -18.505 -11.923 1 96.42 91 SER A O 1
ATOM 768 N N . ARG A 1 92 ? -2.247 -18.208 -13.309 1 97.57 92 ARG A N 1
ATOM 769 C CA . ARG A 1 92 ? -1.495 -18.864 -14.374 1 97.57 92 ARG A CA 1
ATOM 770 C C . ARG A 1 92 ? -0.213 -18.1 -14.691 1 97.57 92 ARG A C 1
ATOM 772 O O . ARG A 1 92 ? 0.854 -18.7 -14.832 1 97.57 92 ARG A O 1
ATOM 779 N N . SER A 1 93 ? -0.326 -16.845 -14.84 1 97.39 93 SER A N 1
ATOM 780 C CA . SER A 1 93 ? 0.837 -16.008 -15.117 1 97.39 93 SER A CA 1
ATOM 781 C C . SER A 1 93 ? 1.867 -16.103 -13.995 1 97.39 93 SER A C 1
ATOM 783 O O . SER A 1 93 ? 3.073 -16.1 -14.25 1 97.39 93 SER A O 1
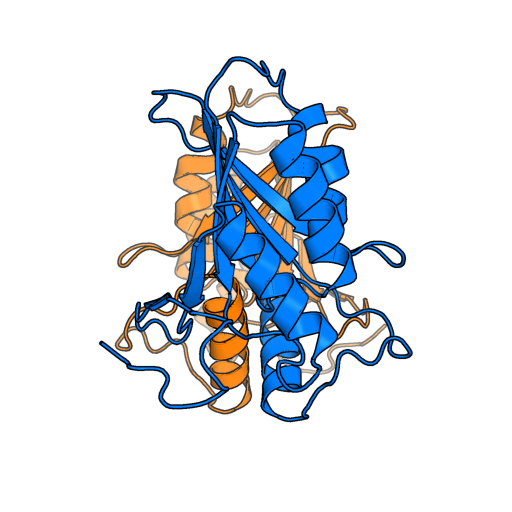ATOM 785 N N . MET A 1 94 ? 1.449 -16.222 -12.817 1 97.5 94 MET A N 1
ATOM 786 C CA . MET A 1 94 ? 2.332 -16.332 -11.659 1 97.5 94 MET A CA 1
ATOM 787 C C . MET A 1 94 ? 3.091 -17.654 -11.678 1 97.5 94 MET A C 1
ATOM 789 O O . MET A 1 94 ? 4.289 -17.691 -11.389 1 97.5 94 MET A O 1
ATOM 793 N N . VAL A 1 95 ? 2.389 -18.679 -12.026 1 97.54 95 VAL A N 1
ATOM 794 C CA . VAL A 1 95 ? 3.04 -19.982 -12.103 1 97.54 95 VAL A CA 1
ATOM 795 C C . VAL A 1 95 ? 4.148 -19.946 -13.153 1 97.54 95 VAL A C 1
ATOM 797 O O . VAL A 1 95 ? 5.262 -20.414 -12.905 1 97.54 95 VAL A O 1
ATOM 800 N N . GLU A 1 96 ? 3.814 -19.377 -14.255 1 96.46 96 GLU A N 1
ATOM 801 C CA . GLU A 1 96 ? 4.815 -19.256 -15.311 1 96.46 96 GLU A CA 1
ATOM 802 C C . GLU A 1 96 ? 6.015 -18.438 -14.843 1 96.46 96 GLU A C 1
ATOM 804 O O . GLU A 1 96 ? 7.163 -18.805 -15.105 1 96.46 96 GLU A O 1
ATOM 809 N N . PHE A 1 97 ? 5.761 -17.4 -14.214 1 94.22 97 PHE A N 1
ATOM 810 C CA . PHE A 1 97 ? 6.814 -16.552 -13.666 1 94.22 97 PHE A CA 1
ATOM 811 C C . PHE A 1 97 ? 7.709 -17.344 -12.72 1 94.22 97 PHE A C 1
ATOM 813 O O . PHE A 1 97 ? 8.936 -17.261 -12.803 1 94.22 97 PHE A O 1
ATOM 820 N N . LEU A 1 98 ? 7.158 -18.106 -11.83 1 94.06 98 LEU A N 1
ATOM 821 C CA . LEU A 1 98 ? 7.909 -18.837 -10.815 1 94.06 98 LEU A CA 1
ATOM 822 C C . LEU A 1 98 ? 8.745 -19.944 -11.449 1 94.06 98 LEU A C 1
ATOM 824 O O . LEU A 1 98 ? 9.837 -20.255 -10.969 1 94.06 98 LEU A O 1
ATOM 828 N N . LYS A 1 99 ? 8.219 -20.46 -12.49 1 93.52 99 LYS A N 1
ATOM 829 C CA . LYS A 1 99 ? 8.98 -21.481 -13.204 1 93.52 99 LYS A CA 1
ATOM 830 C C . LYS A 1 99 ? 10.24 -20.891 -13.831 1 93.52 99 LYS A C 1
ATOM 832 O O . LYS A 1 99 ? 11.28 -21.55 -13.885 1 93.52 99 LYS A O 1
ATOM 837 N N . THR A 1 100 ? 10.122 -19.625 -14.256 1 90.14 100 THR A N 1
ATOM 838 C CA . THR A 1 100 ? 11.242 -18.959 -14.911 1 90.14 100 THR A CA 1
ATOM 839 C C . THR A 1 100 ? 12.196 -18.363 -13.88 1 90.14 100 THR A C 1
ATOM 841 O O . THR A 1 100 ? 13.34 -18.036 -14.2 1 90.14 100 THR A O 1
ATOM 844 N N . HIS A 1 101 ? 11.686 -18.246 -12.682 1 90.07 101 HIS A N 1
ATOM 845 C CA . HIS A 1 101 ? 12.493 -17.724 -11.585 1 90.07 101 HIS A CA 1
ATOM 846 C C . HIS A 1 101 ? 12.501 -18.684 -10.401 1 90.07 101 HIS A C 1
ATOM 848 O O . HIS A 1 101 ? 11.92 -18.391 -9.354 1 90.07 101 HIS A O 1
ATOM 854 N N . PRO A 1 102 ? 13.275 -19.702 -10.49 1 90.95 102 PRO A N 1
ATOM 855 C CA . PRO A 1 102 ? 13.203 -20.775 -9.496 1 90.95 102 PRO A CA 1
ATOM 856 C C . PRO A 1 102 ? 13.761 -20.359 -8.137 1 90.95 102 PRO A C 1
ATOM 858 O O . PRO A 1 102 ? 13.516 -21.031 -7.132 1 90.95 102 PRO A O 1
ATOM 861 N N . LYS A 1 103 ? 14.466 -19.298 -8.085 1 92.03 103 LYS A N 1
ATOM 862 C CA . LYS A 1 103 ? 15.058 -18.869 -6.821 1 92.03 103 LYS A CA 1
ATOM 863 C C . LYS A 1 103 ? 14.148 -17.883 -6.094 1 92.03 103 LYS A C 1
ATOM 865 O O . LYS A 1 103 ? 14.513 -17.353 -5.042 1 92.03 103 LYS A O 1
ATOM 870 N N . VAL A 1 104 ? 12.998 -17.69 -6.626 1 92.29 104 VAL A N 1
ATOM 871 C CA . VAL A 1 104 ? 12.05 -16.757 -6.027 1 92.29 104 VAL A CA 1
ATOM 872 C C . VAL A 1 104 ? 11.049 -17.519 -5.162 1 92.29 104 VAL A C 1
ATOM 874 O O . VAL A 1 104 ? 10.425 -18.478 -5.623 1 92.29 104 VAL A O 1
ATOM 877 N N . ASN A 1 105 ? 10.94 -17.121 -3.908 1 94.27 105 ASN A N 1
ATOM 878 C CA . ASN A 1 105 ? 9.878 -17.582 -3.02 1 94.27 105 ASN A CA 1
ATOM 879 C C . ASN A 1 105 ? 8.777 -16.535 -2.873 1 94.27 105 ASN A C 1
ATOM 881 O O . ASN A 1 105 ? 9.051 -15.383 -2.531 1 94.27 105 ASN A O 1
ATOM 885 N N . LEU A 1 106 ? 7.565 -16.962 -3.064 1 95.49 106 LEU A N 1
ATOM 886 C CA . LEU A 1 106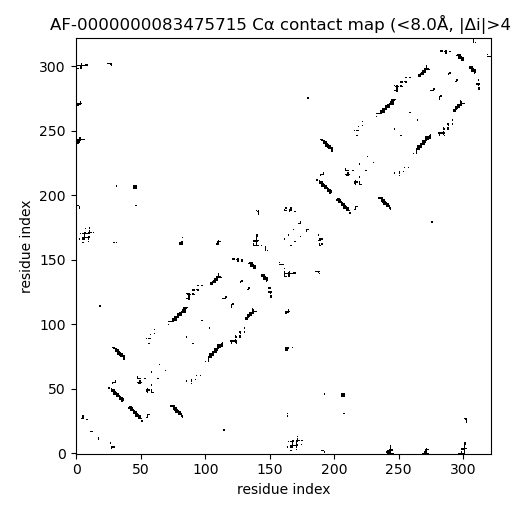 ? 6.448 -16.027 -3.003 1 95.49 106 LEU A CA 1
ATOM 887 C C . LEU A 1 106 ? 5.438 -16.454 -1.943 1 95.49 106 LEU A C 1
ATOM 889 O O . LEU A 1 106 ? 4.972 -17.595 -1.948 1 95.49 106 LEU A O 1
ATOM 893 N N . GLU A 1 107 ? 5.2 -15.585 -1.017 1 94.96 107 GLU A N 1
ATOM 894 C CA . GLU A 1 107 ? 4.128 -15.721 -0.035 1 94.96 107 GLU A CA 1
ATOM 895 C C . GLU A 1 107 ? 3.076 -14.629 -0.211 1 94.96 107 GLU A C 1
ATOM 897 O O . GLU A 1 107 ? 3.414 -13.468 -0.448 1 94.96 107 GLU A O 1
ATOM 902 N N . MET A 1 108 ? 1.799 -15.059 -0.056 1 93.75 108 MET A N 1
ATOM 903 C CA . MET A 1 108 ? 0.737 -14.081 -0.275 1 93.75 108 MET A CA 1
ATOM 904 C C . MET A 1 108 ? -0.234 -14.06 0.901 1 93.75 108 MET A C 1
ATOM 906 O O . MET A 1 108 ? -0.686 -15.111 1.357 1 93.75 108 MET A O 1
ATOM 910 N N . TYR A 1 109 ? -0.505 -12.942 1.344 1 86.47 109 TYR A N 1
ATOM 911 C CA . TYR A 1 109 ? -1.548 -12.672 2.328 1 86.47 109 TYR A CA 1
ATOM 912 C C . TYR A 1 109 ? -2.735 -11.966 1.684 1 86.47 109 TYR A C 1
ATOM 914 O O . TYR A 1 109 ? -2.59 -10.873 1.131 1 86.47 109 TYR A O 1
ATOM 922 N N . VAL A 1 110 ? -3.91 -12.605 1.764 1 85.38 110 VAL A N 1
ATOM 923 C CA . VAL A 1 110 ? -5.103 -12.02 1.162 1 85.38 110 VAL A CA 1
ATOM 924 C C . VAL A 1 110 ? -6.204 -11.894 2.213 1 85.38 110 VAL A C 1
ATOM 926 O O . VAL A 1 110 ? -6.238 -12.658 3.181 1 85.38 110 VAL A O 1
ATOM 929 N N . SER A 1 111 ? -7.024 -10.922 2.013 1 78.37 111 SER A N 1
ATOM 930 C CA . SER A 1 111 ? -8.145 -10.789 2.938 1 78.37 111 SER A CA 1
ATOM 931 C C . SER A 1 111 ? -9.278 -11.742 2.573 1 78.37 111 SER A C 1
ATOM 933 O O . SER A 1 111 ? -10.025 -12.191 3.445 1 78.37 111 SER A O 1
ATOM 935 N N . ARG A 1 112 ? -9.41 -11.954 1.229 1 79.9 112 ARG A N 1
ATOM 936 C CA . ARG A 1 112 ? -10.494 -12.799 0.737 1 79.9 112 ARG A CA 1
ATOM 937 C C . ARG A 1 112 ? -10.055 -13.597 -0.486 1 79.9 112 ARG A C 1
ATOM 939 O O . ARG A 1 112 ? -9.143 -13.186 -1.207 1 79.9 112 ARG A O 1
ATOM 946 N N . LEU A 1 113 ? -10.804 -14.653 -0.643 1 85.09 113 LEU A N 1
ATOM 947 C CA . LEU A 1 113 ? -10.586 -15.438 -1.853 1 85.09 113 LEU A CA 1
ATOM 948 C C . LEU A 1 113 ? -11.477 -14.945 -2.989 1 85.09 113 LEU A C 1
ATOM 950 O O . LEU A 1 113 ? -12.693 -14.826 -2.822 1 85.09 113 LEU A O 1
ATOM 954 N N . PHE A 1 114 ? -10.857 -14.752 -4.054 1 85.9 114 PHE A N 1
ATOM 955 C CA . PHE A 1 114 ? -11.565 -14.185 -5.195 1 85.9 114 PHE A CA 1
ATOM 956 C C . PHE A 1 114 ? -12.525 -15.203 -5.798 1 85.9 114 PHE A C 1
ATOM 958 O O . PHE A 1 114 ? -12.105 -16.273 -6.243 1 85.9 114 PHE A O 1
ATOM 965 N N . ARG A 1 115 ? -13.807 -14.913 -5.846 1 86.46 115 ARG A N 1
ATOM 966 C CA . ARG A 1 115 ? -14.863 -15.712 -6.46 1 86.46 115 ARG A CA 1
ATOM 967 C C . ARG A 1 115 ? -14.585 -17.203 -6.298 1 86.46 115 ARG A C 1
ATOM 969 O O . ARG A 1 115 ? -14.576 -17.947 -7.281 1 86.46 115 ARG A O 1
ATOM 976 N N . HIS A 1 116 ? -14.458 -17.648 -5.103 1 81.69 116 HIS A N 1
ATOM 977 C CA . HIS A 1 116 ? -14.041 -19.003 -4.761 1 81.69 116 HIS A CA 1
ATOM 978 C C . HIS A 1 116 ? -15.083 -20.027 -5.198 1 81.69 116 HIS A C 1
ATOM 980 O O . HIS A 1 116 ? -14.799 -21.226 -5.245 1 81.69 116 HIS A O 1
ATOM 986 N N . GLU A 1 117 ? -16.231 -19.6 -5.509 1 83.2 117 GLU A N 1
ATOM 987 C CA . GLU A 1 117 ? -17.244 -20.526 -6.008 1 83.2 117 GLU A CA 1
ATOM 988 C C . GLU A 1 117 ? -16.963 -20.925 -7.454 1 83.2 117 GLU A C 1
ATOM 990 O O . GLU A 1 117 ? -17.478 -21.936 -7.936 1 83.2 117 GLU A O 1
ATOM 995 N N . ASN A 1 118 ? -16.214 -20.155 -8.118 1 86.9 118 ASN A N 1
ATOM 996 C CA . ASN A 1 118 ? -15.806 -20.455 -9.486 1 86.9 118 ASN A CA 1
ATOM 997 C C . ASN A 1 118 ? -14.698 -21.504 -9.524 1 86.9 118 ASN A C 1
ATOM 999 O O . ASN A 1 118 ? -13.634 -21.311 -8.933 1 86.9 118 ASN A O 1
ATOM 1003 N N . ARG A 1 119 ? -14.866 -22.508 -10.241 1 90.68 119 ARG A N 1
ATOM 1004 C CA . ARG A 1 119 ? -13.942 -23.638 -10.258 1 90.68 119 ARG A CA 1
ATOM 1005 C C . ARG A 1 119 ? -12.582 -23.225 -10.811 1 90.68 119 ARG A C 1
ATOM 1007 O O . ARG A 1 119 ? -11.544 -23.666 -10.313 1 90.68 119 ARG A O 1
ATOM 1014 N N . SER A 1 120 ? -12.575 -22.466 -11.865 1 92.11 120 SER A N 1
ATOM 1015 C CA . SER A 1 120 ? -11.314 -22.028 -12.455 1 92.11 120 SER A CA 1
ATOM 1016 C C . SER A 1 120 ? -10.467 -21.262 -11.444 1 92.11 120 SER A C 1
ATOM 1018 O O . SER A 1 120 ? -9.247 -21.428 -11.396 1 92.11 120 SER A O 1
ATOM 1020 N N . ASN A 1 121 ? -11.067 -20.447 -10.694 1 91.49 121 ASN A N 1
ATOM 1021 C CA . ASN A 1 121 ? -10.353 -19.696 -9.667 1 91.49 121 ASN A CA 1
ATOM 1022 C C . ASN A 1 121 ? -9.809 -20.614 -8.576 1 91.49 121 ASN A C 1
ATOM 1024 O O . ASN A 1 121 ? -8.682 -20.432 -8.111 1 91.49 121 ASN A O 1
ATOM 1028 N N . ARG A 1 122 ? -10.499 -21.548 -8.229 1 91.72 122 ARG A N 1
ATOM 1029 C CA . ARG A 1 122 ? -10.041 -22.512 -7.234 1 91.72 122 ARG A CA 1
ATOM 1030 C C . ARG A 1 122 ? -8.835 -23.293 -7.744 1 91.72 122 ARG A C 1
ATOM 1032 O O . ARG A 1 122 ? -7.85 -23.465 -7.023 1 91.72 122 ARG A O 1
ATOM 1039 N N . LEU A 1 123 ? -8.977 -23.683 -8.927 1 94.12 123 LEU A N 1
ATOM 1040 C CA . LEU A 1 123 ? -7.886 -24.448 -9.521 1 94.12 123 LEU A CA 1
ATOM 1041 C C . LEU A 1 123 ? -6.638 -23.585 -9.677 1 94.12 123 LEU A C 1
ATOM 1043 O O . LEU A 1 123 ? -5.518 -24.066 -9.491 1 94.12 123 LEU A O 1
ATOM 1047 N N . GLY A 1 124 ? -6.888 -22.35 -10.059 1 94.13 124 GLY A N 1
ATOM 1048 C CA . GLY A 1 124 ? -5.767 -21.428 -10.149 1 94.13 124 GLY A CA 1
ATOM 1049 C C . GLY A 1 124 ? -5.01 -21.279 -8.843 1 94.13 124 GLY A C 1
ATOM 1050 O O . GLY A 1 124 ? -3.778 -21.31 -8.827 1 94.13 124 GLY A O 1
ATOM 1051 N N . LEU A 1 125 ? -5.696 -21.145 -7.79 1 93.05 125 LEU A N 1
ATOM 1052 C CA . LEU A 1 125 ? -5.076 -21.023 -6.475 1 93.05 125 LEU A CA 1
ATOM 1053 C C . LEU A 1 125 ? -4.386 -22.324 -6.078 1 93.05 125 LEU A C 1
ATOM 1055 O O . LEU A 1 125 ? -3.31 -22.301 -5.476 1 93.05 125 LEU A O 1
ATOM 1059 N N . HIS A 1 126 ? -4.996 -23.403 -6.414 1 94.59 126 HIS A N 1
ATOM 1060 C CA . HIS A 1 126 ? -4.377 -24.702 -6.174 1 94.59 126 HIS A CA 1
ATOM 1061 C C . HIS A 1 126 ? -3.041 -24.817 -6.9 1 94.59 126 HIS A C 1
ATOM 1063 O O . HIS A 1 126 ? -2.057 -25.29 -6.327 1 94.59 126 HIS A O 1
ATOM 1069 N N . ASP A 1 127 ? -3.041 -24.462 -8.115 1 95.07 127 ASP A N 1
ATOM 1070 C CA . ASP A 1 127 ? -1.817 -24.517 -8.908 1 95.07 127 ASP A CA 1
ATOM 1071 C C . ASP A 1 127 ? -0.709 -23.683 -8.267 1 95.07 127 ASP A C 1
ATOM 1073 O O . ASP A 1 127 ? 0.455 -24.09 -8.258 1 95.07 127 ASP A O 1
ATOM 1077 N N . LEU A 1 128 ? -1.078 -22.546 -7.768 1 95.88 128 LEU A N 1
ATOM 1078 C CA . LEU A 1 128 ? -0.096 -21.699 -7.1 1 95.88 128 LEU A CA 1
ATOM 1079 C C . LEU A 1 128 ? 0.516 -22.418 -5.903 1 95.88 128 LEU A C 1
ATOM 1081 O O . LEU A 1 128 ? 1.738 -22.428 -5.738 1 95.88 128 LEU A O 1
ATOM 1085 N N . VAL A 1 129 ? -0.282 -23.028 -5.13 1 94 129 VAL A N 1
ATOM 1086 C CA . VAL A 1 129 ? 0.189 -23.723 -3.937 1 94 129 VAL A CA 1
ATOM 1087 C C . VAL A 1 129 ? 1.077 -24.898 -4.34 1 94 129 VAL A C 1
ATOM 1089 O O . VAL A 1 129 ? 2.144 -25.107 -3.757 1 94 129 VAL A O 1
ATOM 1092 N N . MET A 1 130 ? 0.71 -25.552 -5.313 1 94.63 130 MET A N 1
ATOM 1093 C CA . MET A 1 130 ? 1.46 -26.715 -5.778 1 94.63 130 MET A CA 1
ATOM 1094 C C . MET A 1 130 ? 2.814 -26.298 -6.344 1 94.63 130 MET A C 1
ATOM 1096 O O . MET A 1 130 ? 3.721 -27.123 -6.467 1 94.63 130 MET A O 1
ATOM 1100 N N . ASN A 1 131 ? 2.902 -25.092 -6.721 1 94.3 131 ASN A N 1
ATOM 1101 C CA . ASN A 1 131 ? 4.158 -24.588 -7.265 1 94.3 131 ASN A CA 1
ATOM 1102 C C . ASN A 1 131 ? 4.906 -23.731 -6.248 1 94.3 131 ASN A C 1
ATOM 1104 O O . ASN A 1 131 ? 5.672 -22.841 -6.624 1 94.3 131 ASN A O 1
ATOM 1108 N N . GLY A 1 132 ? 4.516 -23.867 -5.002 1 93.24 132 GLY A N 1
ATOM 1109 C CA . GLY A 1 132 ? 5.365 -23.371 -3.931 1 93.24 132 GLY A CA 1
ATOM 1110 C C . GLY A 1 132 ? 4.859 -22.079 -3.318 1 93.24 132 GLY A C 1
ATOM 1111 O O . GLY A 1 132 ? 5.512 -21.501 -2.447 1 93.24 132 GLY A O 1
ATOM 1112 N N . VAL A 1 133 ? 3.762 -21.652 -3.778 1 95.63 133 VAL A N 1
ATOM 1113 C CA . VAL A 1 133 ? 3.253 -20.401 -3.225 1 95.63 133 VAL A CA 1
ATOM 1114 C C . VAL A 1 133 ? 2.46 -20.684 -1.951 1 95.63 133 VAL A C 1
ATOM 1116 O O . VAL A 1 133 ? 1.622 -21.588 -1.922 1 95.63 133 VAL A O 1
ATOM 1119 N N . THR A 1 134 ? 2.758 -19.922 -0.886 1 92.75 134 THR A N 1
ATOM 1120 C CA . THR A 1 134 ? 1.957 -19.958 0.333 1 92.75 134 THR A CA 1
ATOM 1121 C C . THR A 1 134 ? 0.881 -18.877 0.305 1 92.75 134 THR A C 1
ATOM 1123 O O . THR A 1 134 ? 1.171 -17.712 0.026 1 92.75 134 THR A O 1
ATOM 1126 N N . ILE A 1 135 ? -0.325 -19.242 0.533 1 90.4 135 ILE A N 1
ATOM 1127 C CA . ILE A 1 135 ? -1.44 -18.303 0.578 1 90.4 135 ILE A CA 1
ATOM 1128 C C . ILE A 1 135 ? -2.075 -18.322 1.967 1 90.4 135 ILE A C 1
ATOM 1130 O O . ILE A 1 135 ? -2.442 -19.385 2.473 1 90.4 135 ILE A O 1
ATOM 1134 N N . LYS A 1 136 ? -2.175 -17.174 2.568 1 86.1 136 LYS A N 1
ATOM 1135 C CA . LYS A 1 136 ? -2.778 -17.017 3.888 1 86.1 136 LYS A CA 1
ATOM 1136 C C . LYS A 1 136 ? -3.907 -15.991 3.858 1 86.1 136 LYS A C 1
ATOM 1138 O O . LYS A 1 136 ? -3.774 -14.932 3.24 1 86.1 136 LYS A O 1
ATOM 1143 N N . VAL A 1 137 ? -5.015 -16.287 4.462 1 80.26 137 VAL A N 1
ATOM 1144 C CA . VAL A 1 137 ? -6.109 -15.33 4.599 1 80.26 137 VAL A CA 1
ATOM 1145 C C . VAL A 1 137 ? -5.92 -14.507 5.87 1 80.26 137 VAL A C 1
ATOM 1147 O O . VAL A 1 137 ? -5.814 -15.061 6.967 1 80.26 137 VAL A O 1
ATOM 1150 N N . MET A 1 138 ? -5.796 -13.255 5.685 1 72.49 138 MET A N 1
ATOM 1151 C CA . MET A 1 138 ? -5.544 -12.368 6.817 1 72.49 138 MET A CA 1
ATOM 1152 C C . MET A 1 138 ? -6.829 -11.681 7.268 1 72.49 138 MET A C 1
ATOM 1154 O O . MET A 1 138 ? -7.721 -11.43 6.456 1 72.49 138 MET A O 1
ATOM 1158 N N . ASP A 1 139 ? -7.069 -11.783 8.677 1 59.52 139 ASP A N 1
ATOM 1159 C CA . ASP A 1 139 ? -8.155 -10.98 9.23 1 59.52 139 ASP A CA 1
ATOM 1160 C C . ASP A 1 139 ? -7.7 -9.546 9.491 1 59.52 139 ASP A C 1
ATOM 1162 O O . ASP A 1 139 ? -6.852 -9.306 10.353 1 59.52 139 ASP A O 1
ATOM 1166 N N . LEU A 1 140 ? -7.872 -8.783 8.508 1 51.21 140 LEU A N 1
ATOM 1167 C CA . LEU A 1 140 ? -7.401 -7.407 8.618 1 51.21 140 LEU A CA 1
ATOM 1168 C C . LEU A 1 140 ? -8.074 -6.694 9.787 1 51.21 140 LEU A C 1
ATOM 1170 O O . LEU A 1 140 ? -7.815 -5.513 10.031 1 51.21 140 LEU A O 1
ATOM 1174 N N . SER A 1 141 ? -9.077 -7.379 10.393 1 47.94 141 SER A N 1
ATOM 1175 C CA . SER A 1 141 ? -9.728 -6.754 11.539 1 47.94 141 SER A CA 1
ATOM 1176 C C . SER A 1 141 ? -8.768 -6.624 12.717 1 47.94 141 SER A C 1
ATOM 1178 O O . SER A 1 141 ? -9.163 -6.193 13.802 1 47.94 141 SER A O 1
ATOM 1180 N N . GLY A 1 142 ? -7.387 -6.498 12.359 1 47.73 142 GLY A N 1
ATOM 1181 C CA . GLY A 1 142 ? -6.434 -6.364 13.45 1 47.73 142 GLY A CA 1
ATOM 1182 C C . GLY A 1 142 ? -6.122 -7.682 14.134 1 47.73 142 GLY A C 1
ATOM 1183 O O . GLY A 1 142 ? -5.168 -7.774 14.909 1 47.73 142 GLY A O 1
ATOM 1184 N N . ASN A 1 143 ? -7.034 -8.55 13.997 1 44.68 143 ASN A N 1
ATOM 1185 C CA . ASN A 1 143 ? -6.72 -9.82 14.643 1 44.68 143 ASN A CA 1
ATOM 1186 C C . ASN A 1 143 ? -5.809 -10.681 13.774 1 44.68 143 ASN A C 1
ATOM 1188 O O . ASN A 1 143 ? -6.074 -10.869 12.585 1 44.68 143 ASN A O 1
ATOM 1192 N N . HIS A 1 144 ? -4.589 -10.523 13.925 1 44.1 144 HIS A N 1
ATOM 1193 C CA . HIS A 1 144 ? -3.566 -11.309 13.243 1 44.1 144 HIS A CA 1
ATOM 1194 C C . HIS A 1 144 ? -3.971 -12.776 13.148 1 44.1 144 HIS A C 1
ATOM 1196 O O . HIS A 1 144 ? -3.717 -13.555 14.069 1 44.1 144 HIS A O 1
ATOM 1202 N N . SER A 1 145 ? -5.18 -12.974 12.813 1 48.88 145 SER A N 1
ATOM 1203 C CA . SER A 1 145 ? -5.401 -14.401 12.603 1 48.88 145 SER A CA 1
ATOM 1204 C C . SER A 1 145 ? -5.166 -14.79 11.147 1 48.88 145 SER A C 1
ATOM 1206 O O . SER A 1 145 ? -5.572 -14.068 10.234 1 48.88 145 SER A O 1
ATOM 1208 N N . PHE A 1 146 ? -4.098 -15.496 10.899 1 49.82 146 PHE A N 1
ATOM 1209 C CA . PHE A 1 146 ? -3.809 -16.036 9.575 1 49.82 146 PHE A CA 1
ATOM 1210 C C . PHE A 1 146 ? -4.319 -17.467 9.45 1 49.82 146 PHE A C 1
ATOM 1212 O O . PHE A 1 146 ? -4.27 -18.235 10.413 1 49.82 146 PHE A O 1
ATOM 1219 N N . GLU A 1 147 ? -5.268 -17.627 8.443 1 55.92 147 GLU A N 1
ATOM 1220 C CA . GLU A 1 147 ? -5.57 -19.007 8.073 1 55.92 147 GLU A CA 1
ATOM 1221 C C . GLU A 1 147 ? -4.897 -19.385 6.757 1 55.92 147 GLU A C 1
ATOM 1223 O O . GLU A 1 147 ? -4.97 -18.638 5.779 1 55.92 147 GLU A O 1
ATOM 1228 N N . GLU A 1 148 ? -4.109 -20.369 6.778 1 55.06 148 GLU A N 1
ATOM 1229 C CA . GLU A 1 148 ? -3.566 -20.92 5.541 1 55.06 148 GLU A CA 1
ATOM 1230 C C . GLU A 1 148 ? -4.654 -21.598 4.714 1 55.06 148 GLU A C 1
ATOM 1232 O O . GLU A 1 148 ? -5.474 -22.345 5.251 1 55.06 148 GLU A O 1
ATOM 1237 N N . ILE A 1 149 ? -4.839 -21.165 3.473 1 56.25 149 ILE A N 1
ATOM 1238 C CA . ILE A 1 149 ? -5.873 -21.747 2.625 1 56.25 149 ILE A CA 1
ATOM 1239 C C . ILE A 1 149 ? -5.312 -22.959 1.885 1 56.25 149 ILE A C 1
ATOM 1241 O O . ILE A 1 149 ? -4.241 -22.883 1.278 1 56.25 149 ILE A O 1
ATOM 1245 N N . ASN A 1 150 ? -5.795 -24.131 2.184 1 50.14 150 ASN A N 1
ATOM 1246 C CA . ASN A 1 150 ? -5.628 -25.265 1.281 1 50.14 150 ASN A CA 1
ATOM 1247 C C . ASN A 1 150 ? -6.702 -25.28 0.196 1 50.14 150 ASN A C 1
ATOM 1249 O O . ASN A 1 150 ? -7.854 -25.625 0.463 1 50.14 150 ASN A O 1
ATOM 1253 N N . PRO A 1 151 ? -6.384 -24.634 -0.874 1 46.61 151 PRO A N 1
ATOM 1254 C CA . PRO A 1 151 ? -7.417 -24.553 -1.909 1 46.61 151 PRO A CA 1
ATOM 1255 C C . PRO A 1 151 ? -7.995 -25.919 -2.273 1 46.61 151 PRO A C 1
ATOM 1257 O O . PRO A 1 151 ? -9.015 -25.998 -2.963 1 46.61 151 PRO A O 1
ATOM 1260 N N . CYS A 1 152 ? -7.206 -26.978 -2.157 1 44.97 152 CYS A N 1
ATOM 1261 C CA . CYS A 1 152 ? -7.716 -28.284 -2.558 1 44.97 152 CYS A CA 1
ATOM 1262 C C . CYS A 1 152 ? -8.88 -28.711 -1.67 1 44.97 152 CYS A C 1
ATOM 1264 O O . CYS A 1 152 ? -9.568 -29.688 -1.97 1 44.97 152 CYS A O 1
ATOM 1266 N N . GLU A 1 153 ? -8.902 -28.283 -0.432 1 42.13 153 GLU A N 1
ATOM 1267 C CA . GLU A 1 153 ? -9.981 -28.829 0.386 1 42.13 153 GLU A CA 1
ATOM 1268 C C . GLU A 1 153 ? -11.328 -28.229 -0.006 1 42.13 153 GLU A C 1
ATOM 1270 O O . GLU A 1 153 ? -11.398 -27.079 -0.443 1 42.13 153 GLU A O 1
ATOM 1275 N N . SER A 1 154 ? -12.268 -29.014 -0.35 1 37.91 154 SER A N 1
ATOM 1276 C CA . SER A 1 154 ? -13.652 -28.602 -0.557 1 37.91 154 SER A CA 1
ATOM 1277 C C . SER A 1 154 ? -14.011 -27.408 0.322 1 37.91 154 SER A C 1
ATOM 1279 O O . SER A 1 154 ? -13.432 -27.224 1.394 1 37.91 154 SER A O 1
ATOM 1281 N N . PRO A 1 155 ? -14.646 -26.345 -0.231 1 38.31 155 PRO A N 1
ATOM 1282 C CA . PRO A 1 155 ? -15.049 -25.209 0.602 1 38.31 155 PRO A CA 1
ATOM 1283 C C . PRO A 1 155 ? -15.366 -25.614 2.039 1 38.31 155 PRO A C 1
ATOM 1285 O O . PRO A 1 155 ? -16.047 -24.877 2.757 1 38.31 155 PRO A O 1
ATOM 1288 N N . HIS A 1 156 ? -15.064 -26.815 2.555 1 32.21 156 HIS A N 1
ATOM 1289 C CA . HIS A 1 156 ? -15.503 -27.039 3.928 1 32.21 156 HIS A CA 1
ATOM 1290 C C . HIS A 1 156 ? -14.884 -26.019 4.878 1 32.21 156 HIS A C 1
ATOM 1292 O O . HIS A 1 156 ? -14.261 -25.051 4.436 1 32.21 156 HIS A O 1
ATOM 1298 N N . SER A 1 157 ? -14.522 -26.582 6.235 1 29.44 157 SER A N 1
ATOM 1299 C CA . SER A 1 157 ? -14.241 -26.051 7.565 1 29.44 157 SER A CA 1
ATOM 1300 C C . SER A 1 157 ? -12.904 -25.318 7.596 1 29.44 157 SER A C 1
ATOM 1302 O O . SER A 1 157 ? -11.864 -25.901 7.284 1 29.44 157 SER A O 1
ATOM 1304 N N . LEU A 1 158 ? -12.712 -24.139 7.011 1 34.41 158 LEU A N 1
ATOM 1305 C CA . LEU A 1 158 ? -11.657 -23.22 7.423 1 34.41 158 LEU A CA 1
ATOM 1306 C C . LEU A 1 158 ? -11.194 -23.526 8.844 1 34.41 158 LEU A C 1
ATOM 1308 O O . LEU A 1 158 ? -11.945 -23.332 9.802 1 34.41 158 LEU A O 1
ATOM 1312 N N . HIS A 1 159 ? -10.507 -24.621 8.968 1 27.68 159 HIS A N 1
ATOM 1313 C CA . HIS A 1 159 ? -10.012 -24.909 10.309 1 27.68 159 HIS A CA 1
ATOM 1314 C C . HIS A 1 159 ? -9.153 -23.765 10.837 1 27.68 159 HIS A C 1
ATOM 1316 O O . HIS A 1 159 ? -8.183 -23.363 10.191 1 27.68 159 HIS A O 1
ATOM 1322 N N . LEU A 1 160 ? -9.77 -22.765 11.439 1 28.25 160 LEU A N 1
ATOM 1323 C CA . LEU A 1 160 ? -9.213 -21.839 12.419 1 28.25 160 LEU A CA 1
ATOM 1324 C C . LEU A 1 160 ? -8.315 -22.572 13.409 1 28.25 160 LEU A C 1
ATOM 1326 O O . LEU A 1 160 ? -8.78 -23.442 14.149 1 28.25 160 LEU A O 1
ATOM 1330 N N . MET A 1 161 ? -7.157 -23.026 12.923 1 24.48 161 MET A N 1
ATOM 1331 C CA . MET A 1 161 ? -6.352 -23.495 14.047 1 24.48 161 MET A CA 1
ATOM 1332 C C . MET A 1 161 ? -5.922 -22.329 14.932 1 24.48 161 MET A C 1
ATOM 1334 O O . MET A 1 161 ? -5.724 -21.215 14.445 1 24.48 161 MET A O 1
ATOM 1338 N N . GLY B 1 1 ? -3.36 -4.935 8.098 1 15.78 1 GLY B N 1
ATOM 1339 C CA . GLY B 1 1 ? -2.879 -6.279 7.821 1 15.78 1 GLY B CA 1
ATOM 1340 C C . GLY B 1 1 ? -3.56 -6.922 6.628 1 15.78 1 GLY B C 1
ATOM 1341 O O . GLY B 1 1 ? -4.756 -6.722 6.406 1 15.78 1 GLY B O 1
ATOM 1342 N N . CYS B 1 2 ? -2.913 -7.116 5.287 1 21.88 2 CYS B N 1
ATOM 1343 C CA . CYS B 1 2 ? -2.609 -5.689 5.297 1 21.88 2 CYS B CA 1
ATOM 1344 C C . CYS B 1 2 ? -3.678 -4.899 4.552 1 21.88 2 CYS B C 1
ATOM 1346 O O . CYS B 1 2 ? -4.063 -3.81 4.982 1 21.88 2 CYS B O 1
ATOM 1348 N N . PHE B 1 3 ? -4.184 -5.443 3.322 1 24.8 3 PHE B N 1
ATOM 1349 C CA . PHE B 1 3 ? -5.198 -4.938 2.403 1 24.8 3 PHE B CA 1
ATOM 1350 C C . PHE B 1 3 ? -6.596 -5.136 2.978 1 24.8 3 PHE B C 1
ATOM 1352 O O . PHE B 1 3 ? -7.446 -4.248 2.877 1 24.8 3 PHE B O 1
ATOM 1359 N N . LYS B 1 4 ? -7.046 -6.4 3.478 1 29.49 4 LYS B N 1
ATOM 1360 C CA . LYS B 1 4 ? -8.245 -6.819 4.197 1 29.49 4 LYS B CA 1
ATOM 1361 C C . LYS B 1 4 ? -8.4 -6.05 5.505 1 29.49 4 LYS B C 1
ATOM 1363 O O . LYS B 1 4 ? -9.518 -5.731 5.916 1 29.49 4 LYS B O 1
ATOM 1368 N N . LEU B 1 5 ? -7.238 -5.736 6.246 1 28.46 5 LEU B N 1
ATOM 1369 C CA . LEU B 1 5 ? -7.086 -4.86 7.402 1 28.46 5 LEU B CA 1
ATOM 1370 C C . LEU B 1 5 ? -7.409 -3.415 7.036 1 28.46 5 LEU B C 1
ATOM 1372 O O . LEU B 1 5 ? -8.081 -2.713 7.795 1 28.46 5 LEU B O 1
ATOM 1376 N N . MET B 1 6 ? -7.063 -3.031 5.693 1 31.58 6 MET B N 1
ATOM 1377 C CA . MET B 1 6 ? -7.4 -1.708 5.175 1 31.58 6 MET B CA 1
ATOM 1378 C C . MET B 1 6 ? -8.851 -1.66 4.71 1 31.58 6 MET B C 1
ATOM 1380 O O . MET B 1 6 ? -9.552 -0.675 4.951 1 31.58 6 MET B O 1
ATOM 1384 N N . ASN B 1 7 ? -9.338 -2.777 4.129 1 32.51 7 ASN B N 1
ATOM 1385 C CA . ASN B 1 7 ? -10.715 -2.853 3.654 1 32.51 7 ASN B CA 1
ATOM 1386 C C . ASN B 1 7 ? -11.69 -3.104 4.801 1 32.51 7 ASN B C 1
ATOM 1388 O O . ASN B 1 7 ? -12.759 -2.494 4.858 1 32.51 7 ASN B O 1
ATOM 1392 N N . ASN B 1 8 ? -11.457 -4.2 5.613 1 32.54 8 ASN B N 1
ATOM 1393 C CA . ASN B 1 8 ? -12.338 -4.428 6.753 1 32.54 8 ASN B CA 1
ATOM 1394 C C . ASN B 1 8 ? -12.391 -3.212 7.673 1 32.54 8 ASN B C 1
ATOM 1396 O O . ASN B 1 8 ? -13.438 -2.905 8.244 1 32.54 8 ASN B O 1
ATOM 1400 N N . LYS B 1 9 ? -11.225 -2.554 7.846 1 33.22 9 LYS B N 1
ATOM 1401 C CA . LYS B 1 9 ? -11.256 -1.37 8.699 1 33.22 9 LYS B CA 1
ATOM 1402 C C . LYS B 1 9 ? -12.081 -0.255 8.062 1 33.22 9 LYS B C 1
ATOM 1404 O O . LYS B 1 9 ? -12.801 0.466 8.756 1 33.22 9 LYS B O 1
ATOM 1409 N N . TYR B 1 10 ? -12.14 -0.3 6.731 1 32.4 10 TYR B N 1
ATOM 1410 C CA . TYR B 1 10 ? -13.022 0.611 6.011 1 32.4 10 TYR B CA 1
ATOM 1411 C C . TYR B 1 10 ? -14.479 0.193 6.163 1 32.4 10 TYR B C 1
ATOM 1413 O O . TYR B 1 10 ? -15.359 1.038 6.341 1 32.4 10 TYR B O 1
ATOM 1421 N N . ILE B 1 11 ? -14.699 -1.075 6.016 1 32.77 11 ILE B N 1
ATOM 1422 C CA . ILE B 1 11 ? -16.053 -1.558 6.268 1 32.77 11 ILE B CA 1
ATOM 1423 C C . ILE B 1 11 ? -16.427 -1.308 7.727 1 32.77 11 ILE B C 1
ATOM 1425 O O . ILE B 1 11 ? -17.545 -0.881 8.023 1 32.77 11 ILE B O 1
ATOM 1429 N N . GLU B 1 12 ? -15.539 -1.796 8.642 1 32.04 12 GLU B N 1
ATOM 1430 C CA . GLU B 1 12 ? -15.846 -1.442 10.025 1 32.04 12 GLU B CA 1
ATOM 1431 C C . GLU B 1 12 ? -15.9 0.072 10.208 1 32.04 12 GLU B C 1
ATOM 1433 O O . GLU B 1 12 ? -16.677 0.578 11.021 1 32.04 12 GLU B O 1
ATOM 1438 N N . MET B 1 13 ? -15.128 0.769 9.41 1 30.57 13 MET B N 1
ATOM 1439 C CA . MET B 1 13 ? -15.188 2.224 9.52 1 30.57 13 MET B CA 1
ATOM 1440 C C . MET B 1 13 ? -16.482 2.762 8.919 1 30.57 13 MET B C 1
ATOM 1442 O O . MET B 1 13 ? -16.973 3.813 9.333 1 30.57 13 MET B O 1
ATOM 1446 N N . ARG B 1 14 ? -16.936 2.299 7.761 1 30.1 14 ARG B N 1
ATOM 1447 C CA . ARG B 1 14 ? -18.204 2.783 7.225 1 30.1 14 ARG B CA 1
ATOM 1448 C C . ARG B 1 14 ? -19.375 2.31 8.078 1 30.1 14 ARG B C 1
ATOM 1450 O O . ARG B 1 14 ? -20.464 2.886 8.022 1 30.1 14 ARG B O 1
ATOM 1457 N N . LYS B 1 15 ? -19.402 1.003 8.257 1 34.66 15 LYS B N 1
ATOM 1458 C CA . LYS B 1 15 ? -20.55 0.728 9.116 1 34.66 15 LYS B CA 1
ATOM 1459 C C . LYS B 1 15 ? -20.492 1.561 10.394 1 34.66 15 LYS B C 1
ATOM 1461 O O . LYS B 1 15 ? -21.506 2.108 10.831 1 34.66 15 LYS B O 1
ATOM 1466 N N . GLY B 1 16 ? -19.718 1.172 11.431 1 32.38 16 GLY B N 1
ATOM 1467 C CA . GLY B 1 16 ? -19.721 1.87 12.706 1 32.38 16 GLY B CA 1
ATOM 1468 C C . GLY B 1 16 ? -18.885 3.135 12.696 1 32.38 16 GLY B C 1
ATOM 1469 O O . GLY B 1 16 ? -17.906 3.233 11.953 1 32.38 16 GLY B O 1
ATOM 1470 N N . GLY B 1 17 ? -19.341 4.406 12.66 1 34.98 17 GLY B N 1
ATOM 1471 C CA . GLY B 1 17 ? -18.57 5.502 13.227 1 34.98 17 GLY B CA 1
ATOM 1472 C C . GLY B 1 17 ? -17.303 5.042 13.924 1 34.98 17 GLY B C 1
ATOM 1473 O O . GLY B 1 17 ? -17.311 4.783 15.129 1 34.98 17 GLY B O 1
ATOM 1474 N N . ASP B 1 18 ? -16.629 4.115 13.361 1 37.25 18 ASP B N 1
ATOM 1475 C CA . ASP B 1 18 ? -15.489 3.666 14.155 1 37.25 18 ASP B CA 1
ATOM 1476 C C . ASP B 1 18 ? -14.538 4.823 14.454 1 37.25 18 ASP B C 1
ATOM 1478 O O . ASP B 1 18 ? -13.917 5.374 13.542 1 37.25 18 ASP B O 1
ATOM 1482 N N . VAL B 1 19 ? -14.894 5.632 15.153 1 37.02 19 VAL B N 1
ATOM 1483 C CA . VAL B 1 19 ? -13.997 6.527 15.878 1 37.02 19 VAL B CA 1
ATOM 1484 C C . VAL B 1 19 ? -12.71 5.788 16.238 1 37.02 19 VAL B C 1
ATOM 1486 O O . VAL B 1 19 ? -12.753 4.691 16.799 1 37.02 19 VAL B O 1
ATOM 1489 N N . TYR B 1 20 ? -11.695 6.126 15.5 1 38.92 20 TYR B N 1
ATOM 1490 C CA . TYR B 1 20 ? -10.41 5.709 16.051 1 38.92 20 TYR B CA 1
ATOM 1491 C C . TYR B 1 20 ? -10.482 5.583 17.568 1 38.92 20 TYR B C 1
ATOM 1493 O O . TYR B 1 20 ? -10.728 6.568 18.268 1 38.92 20 TYR B O 1
ATOM 1501 N N . ASP B 1 21 ? -10.954 4.507 18.078 1 38.6 21 ASP B N 1
ATOM 1502 C CA . ASP B 1 21 ? -10.857 4.267 19.514 1 38.6 21 ASP B CA 1
ATOM 1503 C C . ASP B 1 21 ? -9.459 3.787 19.898 1 38.6 21 ASP B C 1
ATOM 1505 O O . ASP B 1 21 ? -9.076 2.659 19.581 1 38.6 21 ASP B O 1
ATOM 1509 N N . PRO B 1 22 ? -8.658 4.77 20.33 1 38.53 22 PRO B N 1
ATOM 1510 C CA . PRO B 1 22 ? -7.32 4.39 20.79 1 38.53 22 PRO B CA 1
ATOM 1511 C C . PRO B 1 22 ? -7.329 3.131 21.653 1 38.53 22 PRO B C 1
ATOM 1513 O O . PRO B 1 22 ? -6.271 2.556 21.925 1 38.53 22 PRO B O 1
ATOM 1516 N N . SER B 1 23 ? -8.396 2.991 22.274 1 42.27 23 SER B N 1
ATOM 1517 C CA . SER B 1 23 ? -8.428 1.874 23.214 1 42.27 23 SER B CA 1
ATOM 1518 C C . SER B 1 23 ? -8.585 0.544 22.485 1 42.27 23 SER B C 1
ATOM 1520 O O . SER B 1 23 ? -8.425 -0.521 23.086 1 42.27 23 SER B O 1
ATOM 1522 N N . ALA B 1 24 ? -9.09 0.647 21.311 1 45.14 24 ALA B N 1
ATOM 1523 C CA . ALA B 1 24 ? -9.264 -0.588 20.551 1 45.14 24 ALA B CA 1
ATOM 1524 C C . ALA B 1 24 ? -7.941 -1.052 19.949 1 45.14 24 ALA B C 1
ATOM 1526 O O . ALA B 1 24 ? -7.009 -0.26 19.797 1 45.14 24 ALA B O 1
ATOM 1527 N N . LEU B 1 25 ? -7.696 -2.314 20.006 1 46.72 25 LEU B N 1
ATOM 1528 C CA . LEU B 1 25 ? -6.526 -2.84 19.312 1 46.72 25 LEU B CA 1
ATOM 1529 C C . LEU B 1 25 ? -6.25 -2.049 18.037 1 46.72 25 LEU B C 1
ATOM 1531 O O . LEU B 1 25 ? -7.172 -1.748 17.276 1 46.72 25 LEU B O 1
ATOM 1535 N N . PRO B 1 26 ? -5.044 -1.428 18.119 1 51.51 26 PRO B N 1
ATOM 1536 C CA . PRO B 1 26 ? -4.72 -0.479 17.051 1 51.51 26 PRO B CA 1
ATOM 1537 C C . PRO B 1 26 ? -5.008 -1.036 15.659 1 51.51 26 PRO B C 1
ATOM 1539 O O . PRO B 1 26 ? -4.668 -2.186 15.368 1 51.51 26 PRO B O 1
ATOM 1542 N N . ARG B 1 27 ? -5.913 -0.64 14.983 1 62.96 27 ARG B N 1
ATOM 1543 C CA . ARG B 1 27 ? -6.162 -0.946 13.578 1 62.96 27 ARG B CA 1
ATOM 1544 C C . ARG B 1 27 ? -4.916 -0.7 12.734 1 62.96 27 ARG B C 1
ATOM 1546 O O . ARG B 1 27 ? -4.21 0.29 12.936 1 62.96 27 ARG B O 1
ATOM 1553 N N . MET B 1 28 ? -4.515 -1.731 12.01 1 70.92 28 MET B N 1
ATOM 1554 C CA . MET B 1 28 ? -3.389 -1.551 11.099 1 70.92 28 MET B CA 1
ATOM 1555 C C . MET B 1 28 ? -3.722 -0.529 10.017 1 70.92 28 MET B C 1
ATOM 1557 O O . MET B 1 28 ? -4.764 -0.625 9.366 1 70.92 28 MET B O 1
ATOM 1561 N N . THR B 1 29 ? -2.993 0.526 9.944 1 79.47 29 THR B N 1
ATOM 1562 C CA . THR B 1 29 ? -3.154 1.579 8.947 1 79.47 29 THR B CA 1
ATOM 1563 C C . THR B 1 29 ? -1.905 1.696 8.078 1 79.47 29 THR B C 1
ATOM 1565 O O . THR B 1 29 ? -0.783 1.648 8.585 1 79.47 29 THR B O 1
ATOM 1568 N N . TYR B 1 30 ? -2.213 1.809 6.843 1 83.51 30 TYR B N 1
ATOM 1569 C CA . TYR B 1 30 ? -1.112 1.916 5.892 1 83.51 30 TYR B CA 1
ATOM 1570 C C . TYR B 1 30 ? -1.036 3.319 5.301 1 83.51 30 TYR B C 1
ATOM 1572 O O . TYR B 1 30 ? -2.065 3.932 5.007 1 83.51 30 TYR B O 1
ATOM 1580 N N . LEU B 1 31 ? 0.154 3.788 5.198 1 90.25 31 LEU B N 1
ATOM 1581 C CA . LEU B 1 31 ? 0.468 4.976 4.412 1 90.25 31 LEU B CA 1
ATOM 1582 C C . LEU B 1 31 ? 1.287 4.611 3.179 1 90.25 31 LEU B C 1
ATOM 1584 O O . LEU B 1 31 ? 2.414 4.124 3.299 1 90.25 31 LEU B O 1
ATOM 1588 N N . LEU B 1 32 ? 0.665 4.767 2.003 1 91.26 32 LEU B N 1
ATOM 1589 C CA . LEU B 1 32 ? 1.397 4.625 0.749 1 91.26 32 LEU B CA 1
ATOM 1590 C C . LEU B 1 32 ? 1.978 5.963 0.304 1 91.26 32 LEU B C 1
ATOM 1592 O O . LEU B 1 32 ? 1.313 6.997 0.405 1 91.26 32 LEU B O 1
ATOM 1596 N N . TYR B 1 33 ? 3.237 5.842 -0.14 1 92.28 33 TYR B N 1
ATOM 1597 C CA . TYR B 1 33 ? 3.786 7.122 -0.572 1 92.28 33 TYR B CA 1
ATOM 1598 C C . TYR B 1 33 ? 4.632 6.956 -1.829 1 92.28 33 TYR B C 1
ATOM 1600 O O . TYR B 1 33 ? 5.133 5.865 -2.108 1 92.28 33 TYR B O 1
ATOM 1608 N N . GLU B 1 34 ? 4.707 8.095 -2.523 1 92.25 34 GLU B N 1
ATOM 1609 C CA . GLU B 1 34 ? 5.574 8.267 -3.685 1 92.25 34 GLU B CA 1
ATOM 1610 C C . GLU B 1 34 ? 6.534 9.437 -3.49 1 92.25 34 GLU B C 1
ATOM 1612 O O . GLU B 1 34 ? 6.154 10.473 -2.941 1 92.25 34 GLU B O 1
ATOM 1617 N N . ILE B 1 35 ? 7.735 9.199 -3.927 1 91.68 35 ILE B N 1
ATOM 1618 C CA . ILE B 1 35 ? 8.725 10.268 -3.848 1 91.68 35 ILE B CA 1
ATOM 1619 C C . ILE B 1 35 ? 9.33 10.514 -5.228 1 91.68 35 ILE B C 1
ATOM 1621 O O . ILE B 1 35 ? 9.729 9.57 -5.915 1 91.68 35 ILE B O 1
ATOM 1625 N N . LYS B 1 36 ? 9.299 11.721 -5.586 1 91.37 36 LYS B N 1
ATOM 1626 C CA . LYS B 1 36 ? 10.024 12.202 -6.759 1 91.37 36 LYS B CA 1
ATOM 1627 C C . LYS B 1 36 ? 11.14 13.163 -6.359 1 91.37 36 LYS B C 1
ATOM 1629 O O . LYS B 1 36 ? 10.897 14.147 -5.658 1 91.37 36 LYS B O 1
ATOM 1634 N N . TRP B 1 37 ? 12.335 12.878 -6.781 1 88.46 37 TRP B N 1
ATOM 1635 C CA . TRP B 1 37 ? 13.493 13.701 -6.447 1 88.46 37 TRP B CA 1
ATOM 1636 C C . TRP B 1 37 ? 13.861 14.618 -7.609 1 88.46 37 TRP B C 1
ATOM 1638 O O . TRP B 1 37 ? 14.139 14.149 -8.715 1 88.46 37 TRP B O 1
ATOM 1648 N N . GLY B 1 38 ? 13.84 15.915 -7.243 1 88.03 38 GLY B N 1
ATOM 1649 C CA . GLY B 1 38 ? 14.229 16.898 -8.24 1 88.03 38 GLY B CA 1
ATOM 1650 C C . GLY B 1 38 ? 13.446 16.779 -9.534 1 88.03 38 GLY B C 1
ATOM 1651 O O . GLY B 1 38 ? 12.214 16.729 -9.517 1 88.03 38 GLY B O 1
ATOM 1652 N N . ASN B 1 39 ? 14.237 16.72 -10.629 1 86.51 39 ASN B N 1
ATOM 1653 C CA . ASN B 1 39 ? 13.632 16.656 -11.955 1 86.51 39 ASN B CA 1
ATOM 1654 C C . ASN B 1 39 ? 13.621 15.229 -12.497 1 86.51 39 ASN B C 1
ATOM 1656 O O . ASN B 1 39 ? 13.387 15.015 -13.688 1 86.51 39 ASN B O 1
ATOM 1660 N N . SER B 1 40 ? 13.86 14.344 -11.585 1 86.08 40 SER B N 1
ATOM 1661 C CA . SER B 1 40 ? 13.869 12.948 -12.01 1 86.08 40 SER B CA 1
ATOM 1662 C C . SER B 1 40 ? 12.479 12.492 -12.44 1 86.08 40 SER B C 1
ATOM 1664 O O . SER B 1 40 ? 11.476 12.901 -11.852 1 86.08 40 SER B O 1
ATOM 1666 N N . SER B 1 41 ? 12.335 11.712 -13.457 1 88.06 41 SER B N 1
ATOM 1667 C CA . SER B 1 41 ? 11.063 11.123 -13.864 1 88.06 41 SER B CA 1
ATOM 1668 C C . SER B 1 41 ? 10.747 9.874 -13.048 1 88.06 41 SER B C 1
ATOM 1670 O O . SER B 1 41 ? 9.625 9.366 -13.091 1 88.06 41 SER B O 1
ATOM 1672 N N . LYS B 1 42 ? 11.735 9.456 -12.376 1 85.59 42 LYS B N 1
ATOM 1673 C CA . LYS B 1 42 ? 11.564 8.24 -11.586 1 85.59 42 LYS B CA 1
ATOM 1674 C C . LYS B 1 42 ? 10.744 8.512 -10.328 1 85.59 42 LYS B C 1
ATOM 1676 O O . LYS B 1 42 ? 11.003 9.48 -9.61 1 85.59 42 LYS B O 1
ATOM 1681 N N . ILE B 1 43 ? 9.769 7.649 -10.094 1 88.91 43 ILE B N 1
ATOM 1682 C CA . ILE B 1 43 ? 8.937 7.727 -8.898 1 88.91 43 ILE B CA 1
ATOM 1683 C C . ILE B 1 43 ? 9.241 6.546 -7.98 1 88.91 43 ILE B C 1
ATOM 1685 O O . ILE B 1 43 ? 9.202 5.391 -8.41 1 88.91 43 ILE B O 1
ATOM 1689 N N . TRP B 1 44 ? 9.599 6.879 -6.76 1 88.49 44 TRP B N 1
ATOM 1690 C CA . TRP B 1 44 ? 9.86 5.852 -5.758 1 88.49 44 TRP B CA 1
ATOM 1691 C C . TRP B 1 44 ? 8.619 5.587 -4.912 1 88.49 44 TRP B C 1
ATOM 1693 O O . TRP B 1 44 ? 8.088 6.5 -4.276 1 88.49 44 TRP B O 1
ATOM 1703 N N . ARG B 1 45 ? 8.197 4.38 -4.975 1 89.72 45 ARG B N 1
ATOM 1704 C CA . ARG B 1 45 ? 7.008 4.006 -4.216 1 89.72 45 ARG B CA 1
ATOM 1705 C C . ARG B 1 45 ? 7.375 3.145 -3.012 1 89.72 45 ARG B C 1
ATOM 1707 O O . ARG B 1 45 ? 8.242 2.274 -3.106 1 89.72 45 ARG B O 1
ATOM 1714 N N . ASN B 1 46 ? 6.803 3.457 -1.929 1 91.92 46 ASN B N 1
ATOM 1715 C CA . ASN B 1 46 ? 6.987 2.702 -0.694 1 91.92 46 ASN B CA 1
ATOM 1716 C C . ASN B 1 46 ? 5.787 2.849 0.237 1 91.92 46 ASN B C 1
ATOM 1718 O O . ASN B 1 46 ? 4.837 3.568 -0.077 1 91.92 46 ASN B O 1
ATOM 1722 N N . TRP B 1 47 ? 5.702 1.997 1.227 1 89.07 47 TRP B N 1
ATOM 1723 C CA . TRP B 1 47 ? 4.61 2.099 2.189 1 89.07 47 TRP B CA 1
ATOM 1724 C C . TRP B 1 47 ? 5.1 1.81 3.603 1 89.07 47 TRP B C 1
ATOM 1726 O O . TRP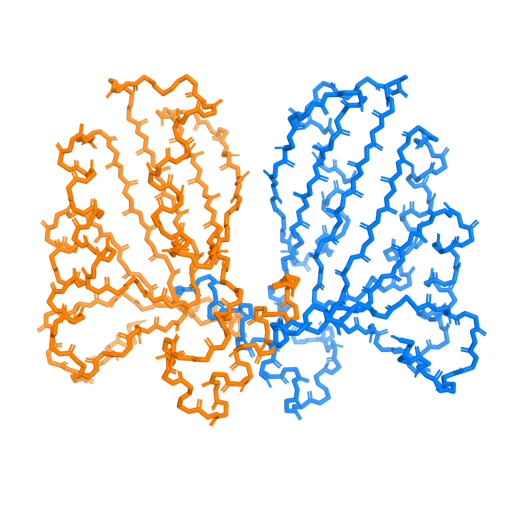 B 1 47 ? 6.141 1.175 3.789 1 89.07 47 TRP B O 1
ATOM 1736 N N . CYS B 1 48 ? 4.448 2.412 4.552 1 90.25 48 CYS B N 1
ATOM 1737 C CA . CYS B 1 48 ? 4.665 2.119 5.964 1 90.25 48 CYS B CA 1
ATOM 1738 C C . CYS B 1 48 ? 3.339 1.938 6.693 1 90.25 48 CYS B C 1
ATOM 1740 O O . CYS B 1 48 ? 2.274 2.184 6.124 1 90.25 48 CYS B O 1
ATOM 1742 N N . ARG B 1 49 ? 3.427 1.365 7.89 1 84.47 49 ARG B N 1
ATOM 1743 C CA . ARG B 1 49 ? 2.229 1.111 8.684 1 84.47 49 ARG B CA 1
ATOM 1744 C C . ARG B 1 49 ? 2.409 1.597 10.118 1 84.47 49 ARG B C 1
ATOM 1746 O O . ARG B 1 49 ? 3.527 1.901 10.54 1 84.47 49 ARG B O 1
ATOM 1753 N N . ASN B 1 50 ? 1.187 1.754 10.713 1 86.25 50 ASN B N 1
ATOM 1754 C CA . ASN B 1 50 ? 1.282 2.106 12.126 1 86.25 50 ASN B CA 1
ATOM 1755 C C . ASN B 1 50 ? 1.848 0.956 12.953 1 86.25 50 ASN B C 1
ATOM 1757 O O . ASN B 1 50 ? 1.831 -0.196 12.517 1 86.25 50 ASN B O 1
ATOM 1761 N N . THR B 1 51 ? 2.498 1.303 13.958 1 86.75 51 THR B N 1
ATOM 1762 C CA . THR B 1 51 ? 2.852 0.363 15.016 1 86.75 51 THR B CA 1
ATOM 1763 C C . THR B 1 51 ? 1.96 0.562 16.238 1 86.75 51 THR B C 1
ATOM 1765 O O . THR B 1 51 ? 1.027 1.367 16.207 1 86.75 51 THR B O 1
ATOM 1768 N N . SER B 1 52 ? 2.199 -0.196 17.201 1 83.71 52 SER B N 1
ATOM 1769 C CA . SER B 1 52 ? 1.399 -0.077 18.415 1 83.71 52 SER B CA 1
ATOM 1770 C C . SER B 1 52 ? 1.569 1.296 19.057 1 83.71 52 SER B C 1
ATOM 1772 O O . SER B 1 52 ? 0.684 1.766 19.773 1 83.71 52 SER B O 1
ATOM 1774 N N . THR B 1 53 ? 2.645 2.031 18.706 1 88.55 53 THR B N 1
ATOM 1775 C CA . THR B 1 53 ? 2.937 3.261 19.434 1 88.55 53 THR B CA 1
ATOM 1776 C C . THR B 1 53 ? 2.949 4.458 18.489 1 88.55 53 THR B C 1
ATOM 1778 O O . THR B 1 53 ? 2.93 5.608 18.934 1 88.55 53 THR B O 1
ATOM 1781 N N . GLN B 1 54 ? 3.062 4.153 17.261 1 91.9 54 GLN B N 1
ATOM 1782 C CA . GLN B 1 54 ? 3.234 5.267 16.335 1 91.9 54 GLN B CA 1
ATOM 1783 C C . GLN B 1 54 ? 2.295 5.138 15.139 1 91.9 54 GLN B C 1
ATOM 1785 O O . GLN B 1 54 ? 2.083 4.038 14.625 1 91.9 54 GLN B O 1
ATOM 1790 N N . HIS B 1 55 ? 1.745 6.256 14.778 1 93.47 55 HIS B N 1
ATOM 1791 C CA . HIS B 1 55 ? 0.943 6.285 13.56 1 93.47 55 HIS B CA 1
ATOM 1792 C C . HIS B 1 55 ? 1.822 6.177 12.319 1 93.47 55 HIS B C 1
ATOM 1794 O O . HIS B 1 55 ? 3.016 6.482 12.369 1 93.47 55 HIS B O 1
ATOM 1800 N N . ALA B 1 56 ? 1.286 5.79 11.297 1 92.16 56 ALA B N 1
ATOM 1801 C CA . ALA B 1 56 ? 2.02 5.572 10.053 1 92.16 56 ALA B CA 1
ATOM 1802 C C . ALA B 1 56 ? 2.679 6.862 9.572 1 92.16 56 ALA B C 1
ATOM 1804 O O . ALA B 1 56 ? 3.788 6.837 9.032 1 92.16 56 ALA B O 1
ATOM 1805 N N . GLU B 1 57 ? 1.979 8.026 9.793 1 95.71 57 GLU B N 1
ATOM 1806 C CA . GLU B 1 57 ? 2.524 9.324 9.404 1 95.71 57 GLU B CA 1
ATOM 1807 C C . GLU B 1 57 ? 3.86 9.591 10.091 1 95.71 57 GLU B C 1
ATOM 1809 O O . GLU B 1 57 ? 4.82 10.02 9.448 1 95.71 57 GLU B O 1
ATOM 1814 N N . ILE B 1 58 ? 3.878 9.247 11.325 1 95.72 58 ILE B N 1
ATOM 1815 C CA . ILE B 1 58 ? 5.08 9.497 12.113 1 95.72 58 ILE B CA 1
ATOM 1816 C C . ILE B 1 58 ? 6.185 8.533 11.688 1 95.72 58 ILE B C 1
ATOM 1818 O O . ILE B 1 58 ? 7.351 8.921 11.586 1 95.72 58 ILE B O 1
ATOM 1822 N N . ASN B 1 59 ? 5.8 7.327 11.469 1 93.2 59 ASN B N 1
ATOM 1823 C CA . ASN B 1 59 ? 6.782 6.365 10.981 1 93.2 59 ASN B CA 1
ATOM 1824 C C . ASN B 1 59 ? 7.426 6.832 9.679 1 93.2 59 ASN B C 1
ATOM 1826 O O . ASN B 1 59 ? 8.628 6.652 9.476 1 93.2 59 ASN B O 1
ATOM 1830 N N . PHE B 1 60 ? 6.676 7.407 8.812 1 94.7 60 PHE B N 1
ATOM 1831 C CA . PHE B 1 60 ? 7.22 7.962 7.578 1 94.7 60 PHE B CA 1
ATOM 1832 C C . PHE B 1 60 ? 8.222 9.069 7.879 1 94.7 60 PHE B C 1
ATOM 1834 O O . PHE B 1 60 ? 9.341 9.059 7.36 1 94.7 60 PHE B O 1
ATOM 1841 N N . LEU B 1 61 ? 7.797 9.982 8.649 1 94.03 61 LEU B N 1
ATOM 1842 C CA . LEU B 1 61 ? 8.617 11.159 8.917 1 94.03 61 LEU B CA 1
ATOM 1843 C C . LEU B 1 61 ? 9.955 10.761 9.53 1 94.03 61 LEU B C 1
ATOM 1845 O O . LEU B 1 61 ? 10.978 11.398 9.266 1 94.03 61 LEU B O 1
ATOM 1849 N N . GLU B 1 62 ? 9.946 9.677 10.198 1 90.95 62 GLU B N 1
ATOM 1850 C CA . GLU B 1 62 ? 11.151 9.292 10.928 1 90.95 62 GLU B CA 1
ATOM 1851 C C . GLU B 1 62 ? 12.045 8.391 10.082 1 90.95 62 GLU B C 1
ATOM 1853 O O . GLU B 1 62 ? 13.258 8.334 10.295 1 90.95 62 GLU B O 1
ATOM 1858 N N . ASN B 1 63 ? 11.427 7.755 9.065 1 86.44 63 ASN B N 1
ATOM 1859 C CA . ASN B 1 63 ? 12.207 6.68 8.461 1 86.44 63 ASN B CA 1
ATOM 1860 C C . ASN B 1 63 ? 12.392 6.896 6.962 1 86.44 63 ASN B C 1
ATOM 1862 O O . ASN B 1 63 ? 13.288 6.31 6.352 1 86.44 63 ASN B O 1
ATOM 1866 N N . ALA B 1 64 ? 11.566 7.573 6.338 1 79.55 64 ALA B N 1
ATOM 1867 C CA . ALA B 1 64 ? 11.528 7.602 4.878 1 79.55 64 ALA B CA 1
ATOM 1868 C C . ALA B 1 64 ? 12.823 8.172 4.306 1 79.55 64 ALA B C 1
ATOM 1870 O O . ALA B 1 64 ? 13.281 7.745 3.244 1 79.55 64 ALA B O 1
ATOM 1871 N N . PHE B 1 65 ? 13.532 9.036 5.006 1 76.17 65 PHE B N 1
ATOM 1872 C CA . PHE B 1 65 ? 14.713 9.682 4.443 1 76.17 65 PHE B CA 1
ATOM 1873 C C . PHE B 1 65 ? 15.985 8.995 4.924 1 76.17 65 PHE B C 1
ATOM 1875 O O . PHE B 1 65 ? 17.086 9.343 4.491 1 76.17 65 PHE B O 1
ATOM 1882 N N . LYS B 1 66 ? 15.744 8.12 5.804 1 73.67 66 LYS B N 1
ATOM 1883 C CA . LYS B 1 66 ? 16.926 7.39 6.252 1 73.67 66 LYS B CA 1
ATOM 1884 C C . LYS B 1 66 ? 17.415 6.422 5.178 1 73.67 66 LYS B C 1
ATOM 1886 O O . LYS B 1 66 ? 18.62 6.206 5.031 1 73.67 66 LYS B O 1
ATOM 1891 N N . GLU B 1 67 ? 16.539 5.891 4.445 1 62.53 67 GLU B N 1
ATOM 1892 C CA . GLU B 1 67 ? 16.865 4.807 3.522 1 62.53 67 GLU B CA 1
ATOM 1893 C C . GLU B 1 67 ? 17.455 5.347 2.223 1 62.53 67 GLU B C 1
ATOM 1895 O O . GLU B 1 67 ? 18.12 4.615 1.486 1 62.53 67 GLU B O 1
ATOM 1900 N N . ARG B 1 68 ? 17.169 6.699 1.986 1 62.04 68 ARG B N 1
ATOM 1901 C CA . ARG B 1 68 ? 17.65 7.214 0.708 1 62.04 68 ARG B CA 1
ATOM 1902 C C . ARG B 1 68 ? 18.583 8.402 0.913 1 62.04 68 ARG B C 1
ATOM 1904 O O . ARG B 1 68 ? 18.482 9.111 1.916 1 62.04 68 ARG B O 1
ATOM 1911 N N . SER B 1 69 ? 19.749 8.4 0.519 1 64.89 69 SER B N 1
ATOM 1912 C CA . SER B 1 69 ? 20.647 9.548 0.572 1 64.89 69 SER B CA 1
ATOM 1913 C C . SER B 1 69 ? 19.899 10.849 0.298 1 64.89 69 SER B C 1
ATOM 1915 O O . SER B 1 69 ? 19.733 11.243 -0.859 1 64.89 69 SER B O 1
ATOM 1917 N N . PHE B 1 70 ? 19.084 11.296 1.212 1 67.71 70 PHE B N 1
ATOM 1918 C CA . PHE B 1 70 ? 18.323 12.534 1.09 1 67.71 70 PHE B CA 1
ATOM 1919 C C . PHE B 1 70 ? 19.252 13.742 1.093 1 67.71 70 PHE B C 1
ATOM 1921 O O . PHE B 1 70 ? 20.02 13.94 2.037 1 67.71 70 PHE B O 1
ATOM 1928 N N . ASN B 1 71 ? 19.425 14.315 -0.07 1 73.55 71 ASN B N 1
ATOM 1929 C CA . ASN B 1 71 ? 20.076 15.616 -0.185 1 73.55 71 ASN B CA 1
ATOM 1930 C C . ASN B 1 71 ? 19.107 16.756 0.115 1 73.55 71 ASN B C 1
ATOM 1932 O O . ASN B 1 71 ? 18.192 17.021 -0.668 1 73.55 71 ASN B O 1
ATOM 1936 N N . PRO B 1 72 ? 19.308 17.397 1.284 1 73.46 72 PRO B N 1
ATOM 1937 C CA . PRO B 1 72 ? 18.359 18.433 1.7 1 73.46 72 PRO B CA 1
ATOM 1938 C C . PRO B 1 72 ? 18.26 19.579 0.695 1 73.46 72 PRO B C 1
ATOM 1940 O O . PRO B 1 72 ? 17.331 20.388 0.766 1 73.46 72 PRO B O 1
ATOM 1943 N N . PHE B 1 73 ? 19.161 19.622 -0.201 1 78.26 73 PHE B N 1
ATOM 1944 C CA . PHE B 1 73 ? 19.174 20.727 -1.152 1 78.26 73 PHE B CA 1
ATOM 1945 C C . PHE B 1 73 ? 18.407 20.361 -2.417 1 78.26 73 PHE B C 1
ATOM 1947 O O . PHE B 1 73 ? 18.169 21.215 -3.274 1 78.26 73 PHE B O 1
ATOM 1954 N N . THR B 1 74 ? 18.036 19.12 -2.436 1 84.6 74 THR B N 1
ATOM 1955 C CA . THR B 1 74 ? 17.282 18.69 -3.608 1 84.6 74 THR B CA 1
ATOM 1956 C C . THR B 1 74 ? 15.781 18.791 -3.352 1 84.6 74 THR B C 1
ATOM 1958 O O . THR B 1 74 ? 15.306 18.442 -2.27 1 84.6 74 THR B O 1
ATOM 1961 N N . HIS B 1 75 ? 15.174 19.408 -4.32 1 91.49 75 HIS B N 1
ATOM 1962 C CA . HIS B 1 75 ? 13.718 19.449 -4.249 1 91.49 75 HIS B CA 1
ATOM 1963 C C . HIS B 1 75 ? 13.124 18.045 -4.297 1 91.49 75 HIS B C 1
ATOM 1965 O O . HIS B 1 75 ? 13.578 17.2 -5.072 1 91.49 75 HIS B O 1
ATOM 1971 N N . CYS B 1 76 ? 12.204 17.864 -3.377 1 91.04 76 CYS B N 1
ATOM 1972 C CA . CYS B 1 76 ? 11.558 16.56 -3.282 1 91.04 76 CYS B CA 1
ATOM 1973 C C . CYS B 1 76 ? 10.043 16.706 -3.202 1 91.04 76 CYS B C 1
ATOM 1975 O O . CYS B 1 76 ? 9.534 17.528 -2.438 1 91.04 76 CYS B O 1
ATOM 1977 N N . SER B 1 77 ? 9.319 15.944 -4.103 1 93.97 77 SER B N 1
ATOM 1978 C CA . SER B 1 77 ? 7.862 15.904 -4.044 1 93.97 77 SER B CA 1
ATOM 1979 C C . SER B 1 77 ? 7.367 14.579 -3.474 1 93.97 77 SER B C 1
ATOM 1981 O O . SER B 1 77 ? 7.721 13.51 -3.977 1 93.97 77 SER B O 1
ATOM 1983 N N . ILE B 1 78 ? 6.638 14.74 -2.446 1 94.49 78 ILE B N 1
ATOM 1984 C CA . ILE B 1 78 ? 6.114 13.554 -1.778 1 94.49 78 ILE B CA 1
ATOM 1985 C C . ILE B 1 78 ? 4.592 13.521 -1.904 1 94.49 78 ILE B C 1
ATOM 1987 O O . ILE B 1 78 ? 3.922 14.53 -1.674 1 94.49 78 ILE B O 1
ATOM 1991 N N . THR B 1 79 ? 4.04 12.372 -2.339 1 94.02 79 THR B N 1
ATOM 1992 C CA . THR B 1 79 ? 2.6 12.138 -2.373 1 94.02 79 THR B CA 1
ATOM 1993 C C . THR B 1 79 ? 2.207 11.039 -1.391 1 94.02 79 THR B C 1
ATOM 1995 O O . THR B 1 79 ? 2.761 9.938 -1.429 1 94.02 79 THR B O 1
ATOM 1998 N N . TRP B 1 80 ? 1.294 11.397 -0.486 1 93.91 80 TRP B N 1
ATOM 1999 C CA . TRP B 1 80 ? 0.779 10.449 0.497 1 93.91 80 TRP B CA 1
ATOM 2000 C C . TRP B 1 80 ? -0.622 9.981 0.12 1 93.91 80 TRP B C 1
ATOM 2002 O O . TRP B 1 80 ? -1.459 10.783 -0.301 1 93.91 80 TRP B O 1
ATOM 2012 N N . PHE B 1 81 ? -0.853 8.693 0.306 1 86.22 81 PHE B N 1
ATOM 2013 C CA . PHE B 1 81 ? -2.186 8.108 0.234 1 86.22 81 PHE B CA 1
ATOM 2014 C C . PHE B 1 81 ? -2.571 7.471 1.564 1 86.22 81 PHE B C 1
ATOM 2016 O O . PHE B 1 81 ? -1.889 6.562 2.042 1 86.22 81 PHE B O 1
ATOM 2023 N N . LEU B 1 82 ? -3.653 8.042 2.116 1 86.71 82 LEU B N 1
ATOM 2024 C CA . LEU B 1 82 ? -4.105 7.572 3.421 1 86.71 82 LEU B CA 1
ATOM 2025 C C . LEU B 1 82 ? -5.616 7.366 3.431 1 86.71 82 LE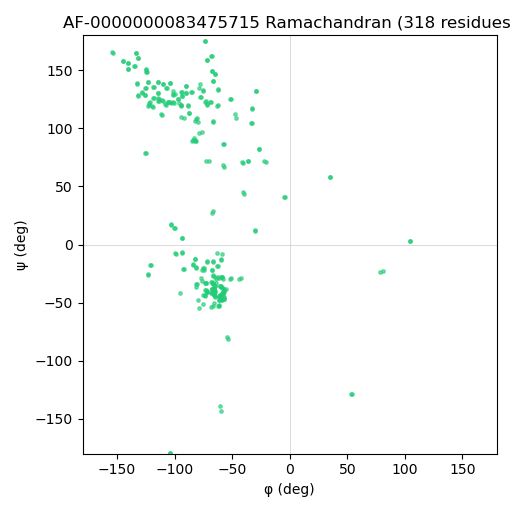U B C 1
ATOM 2027 O O . LEU B 1 82 ? -6.341 8.027 2.685 1 86.71 82 LEU B O 1
ATOM 2031 N N . SER B 1 83 ? -6.099 6.431 4.335 1 77.35 83 SER B N 1
ATOM 2032 C CA . SER B 1 83 ? -7.541 6.279 4.502 1 77.35 83 SER B CA 1
ATOM 2033 C C . SER B 1 83 ? -8.138 7.46 5.261 1 77.35 83 SER B C 1
ATOM 2035 O O . SER B 1 83 ? -9.24 7.914 4.945 1 77.35 83 SER B O 1
ATOM 2037 N N . TRP B 1 84 ? -7.371 7.875 6.231 1 84.81 84 TRP B N 1
ATOM 2038 C CA . TRP B 1 84 ? -7.791 9.01 7.046 1 84.81 84 TRP B CA 1
ATOM 2039 C C . TRP B 1 84 ? -6.728 10.103 7.046 1 84.81 84 TRP B C 1
ATOM 2041 O O . TRP B 1 84 ? -5.53 9.813 7.001 1 84.81 84 TRP B O 1
ATOM 2051 N N . SER B 1 85 ? -7.243 11.242 7.151 1 89.64 85 SER B N 1
ATOM 2052 C CA . SER B 1 85 ? -6.293 12.339 7.308 1 89.64 85 SER B CA 1
ATOM 2053 C C . SER B 1 85 ? -5.576 12.261 8.652 1 89.64 85 SER B C 1
ATOM 2055 O O . SER B 1 85 ? -6.046 11.594 9.575 1 89.64 85 SER B O 1
ATOM 2057 N N . PRO B 1 86 ? -4.471 12.946 8.785 1 94.15 86 PRO B N 1
ATOM 2058 C CA . PRO B 1 86 ? -3.719 12.924 10.042 1 94.15 86 PRO B CA 1
ATOM 2059 C C . PRO B 1 86 ? -4.493 13.541 11.204 1 94.15 86 PRO B C 1
ATOM 2061 O O . PRO B 1 86 ? -5.322 14.431 10.995 1 94.15 86 PRO B O 1
ATOM 2064 N N . CYS B 1 87 ? -4.214 12.955 12.346 1 94.95 87 CYS B N 1
ATOM 2065 C CA . CYS B 1 87 ? -4.742 13.584 13.552 1 94.95 87 CYS B CA 1
ATOM 2066 C C . CYS B 1 87 ? -3.968 14.853 13.889 1 94.95 87 CYS B C 1
ATOM 2068 O O . CYS B 1 87 ? -2.977 15.174 13.23 1 94.95 87 CYS B O 1
ATOM 2070 N N . TRP B 1 88 ? -4.411 15.546 14.892 1 95.41 88 TRP B N 1
ATOM 2071 C CA . TRP B 1 88 ? -3.799 16.835 15.2 1 95.41 88 TRP B CA 1
ATOM 2072 C C . TRP B 1 88 ? -2.347 16.66 15.629 1 95.41 88 TRP B C 1
ATOM 2074 O O . TRP B 1 88 ? -1.496 17.497 15.32 1 95.41 88 TRP B O 1
ATOM 2084 N N . LYS B 1 89 ? -2.052 15.585 16.345 1 96.69 89 LYS B N 1
ATOM 2085 C CA . LYS B 1 89 ? -0.676 15.352 16.773 1 96.69 89 LYS B CA 1
ATOM 2086 C C . LYS B 1 89 ? 0.236 15.098 15.577 1 96.69 89 LYS B C 1
ATOM 2088 O O . LYS B 1 89 ? 1.343 15.636 15.508 1 96.69 89 LYS B O 1
ATOM 2093 N N . CYS B 1 90 ? -0.241 14.338 14.665 1 97.25 90 CYS B N 1
ATOM 2094 C CA . CYS B 1 90 ? 0.528 14.06 13.457 1 97.25 90 CYS B CA 1
ATOM 2095 C C . CYS B 1 90 ? 0.673 15.314 12.603 1 97.25 90 CYS B C 1
ATOM 2097 O O . CYS B 1 90 ? 1.747 15.578 12.058 1 97.25 90 CYS B O 1
ATOM 2099 N N . SER B 1 91 ? -0.339 16.062 12.557 1 96.51 91 SER B N 1
ATOM 2100 C CA . SER B 1 91 ? -0.277 17.303 11.791 1 96.51 91 SER B CA 1
ATOM 2101 C C . SER B 1 91 ? 0.81 18.229 12.326 1 96.51 91 SER B C 1
ATOM 2103 O O . SER B 1 91 ? 1.565 18.82 11.552 1 96.51 91 SER B O 1
ATOM 2105 N N . ARG B 1 92 ? 0.831 18.283 13.56 1 97.57 92 ARG B N 1
ATOM 2106 C CA . ARG B 1 92 ? 1.853 19.128 14.167 1 97.57 92 ARG B CA 1
ATOM 2107 C C . ARG B 1 92 ? 3.252 18.64 13.806 1 97.57 92 ARG B C 1
ATOM 2109 O O . ARG B 1 92 ? 4.121 19.439 13.449 1 97.57 92 ARG B O 1
ATOM 2116 N N . SER B 1 93 ? 3.466 17.404 13.943 1 97.37 93 SER B N 1
ATOM 2117 C CA . SER B 1 93 ? 4.759 16.821 13.6 1 97.37 93 SER B CA 1
ATOM 2118 C C . SER B 1 93 ? 5.097 17.051 12.131 1 97.37 93 SER B C 1
ATOM 2120 O O . SER B 1 93 ? 6.255 17.292 11.785 1 97.37 93 SER B O 1
ATOM 2122 N N . MET B 1 94 ? 4.155 17.008 11.291 1 97.45 94 MET B N 1
ATOM 2123 C CA . MET B 1 94 ? 4.346 17.223 9.859 1 97.45 94 MET B CA 1
ATOM 2124 C C . MET B 1 94 ? 4.751 18.666 9.575 1 97.45 94 MET B C 1
ATOM 2126 O O . MET B 1 94 ? 5.637 18.917 8.756 1 97.45 94 MET B O 1
ATOM 2130 N N . VAL B 1 95 ? 4.119 19.559 10.257 1 97.52 95 VAL B N 1
ATOM 2131 C CA . VAL B 1 95 ? 4.461 20.965 10.073 1 97.52 95 VAL B CA 1
ATOM 2132 C C . VAL B 1 95 ? 5.917 21.199 10.471 1 97.52 95 VAL B C 1
ATOM 2134 O O . VAL B 1 95 ? 6.667 21.857 9.746 1 97.52 95 VAL B O 1
ATOM 2137 N N . GLU B 1 96 ? 6.267 20.629 11.574 1 96.47 96 GLU B N 1
ATOM 2138 C CA . GLU B 1 96 ? 7.65 20.76 12.024 1 96.47 96 GLU B CA 1
ATOM 2139 C C . GLU B 1 96 ? 8.619 20.163 11.008 1 96.47 96 GLU B C 1
ATOM 2141 O O . GLU B 1 96 ? 9.658 20.756 10.711 1 96.47 96 GLU B O 1
ATOM 2146 N N . PHE B 1 97 ? 8.3 19.07 10.535 1 94.16 97 PHE B N 1
ATOM 2147 C CA . PHE B 1 97 ? 9.11 18.412 9.517 1 94.16 97 PHE B CA 1
ATOM 2148 C C . PHE B 1 97 ? 9.277 19.308 8.296 1 94.16 97 PHE B C 1
ATOM 2150 O O . PHE B 1 97 ? 10.387 19.467 7.783 1 94.16 97 PHE B O 1
ATOM 2157 N N . LEU B 1 98 ? 8.235 19.9 7.802 1 94.03 98 LEU B N 1
ATOM 2158 C CA . LEU B 1 98 ? 8.258 20.706 6.586 1 94.03 98 LEU B CA 1
ATOM 2159 C C . LEU B 1 98 ? 9.061 21.985 6.797 1 94.03 98 LEU B C 1
ATOM 2161 O O . LEU B 1 98 ? 9.711 22.474 5.87 1 94.03 98 LEU B O 1
ATOM 2165 N N . LYS B 1 99 ? 9 22.451 7.983 1 93.39 99 LYS B N 1
ATOM 2166 C CA . LYS B 1 99 ? 9.793 23.636 8.295 1 93.39 99 LYS B CA 1
ATOM 2167 C C . LYS B 1 99 ? 11.287 23.332 8.225 1 93.39 99 LYS B C 1
ATOM 2169 O O . LYS B 1 99 ? 12.079 24.18 7.808 1 93.39 99 LYS B O 1
ATOM 2174 N N . THR B 1 100 ? 11.639 22.096 8.6 1 89.98 100 THR B N 1
ATOM 2175 C CA . THR B 1 100 ? 13.04 21.692 8.619 1 89.98 100 THR B CA 1
ATOM 2176 C C . THR B 1 100 ? 13.491 21.239 7.233 1 89.98 100 THR B C 1
ATOM 2178 O O . THR B 1 100 ? 14.69 21.168 6.956 1 89.98 100 THR B O 1
ATOM 2181 N N . HIS B 1 101 ? 12.508 20.949 6.424 1 89.98 101 HIS B N 1
ATOM 2182 C CA . HIS B 1 101 ? 12.787 20.534 5.054 1 89.98 101 HIS B CA 1
ATOM 2183 C C . HIS B 1 101 ? 12.046 21.411 4.05 1 89.98 101 HIS B C 1
ATOM 2185 O O . HIS B 1 101 ? 11.111 20.952 3.39 1 89.98 101 HIS B O 1
ATOM 2191 N N . PRO B 1 102 ? 12.563 22.563 3.8 1 90.82 102 PRO B N 1
ATOM 2192 C CA . PRO B 1 102 ? 11.821 23.545 3.006 1 90.82 102 PRO B CA 1
ATOM 2193 C C . PRO B 1 102 ? 11.741 23.17 1.528 1 90.82 102 PRO B C 1
ATOM 2195 O O . PRO B 1 102 ? 10.928 23.73 0.788 1 90.82 102 PRO B O 1
ATOM 2198 N N . LYS B 1 103 ? 12.527 22.254 1.103 1 91.97 103 LYS B N 1
ATOM 2199 C CA . LYS B 1 103 ? 12.524 21.879 -0.308 1 91.97 103 LYS B CA 1
ATOM 2200 C C . LYS B 1 103 ? 11.591 20.699 -0.562 1 91.97 103 LYS B C 1
ATOM 2202 O O . LYS B 1 103 ? 11.508 20.197 -1.685 1 91.97 103 LYS B O 1
ATOM 2207 N N . VAL B 1 104 ? 10.889 20.315 0.454 1 92.22 104 VAL B N 1
ATOM 2208 C CA . VAL B 1 104 ? 9.972 19.186 0.333 1 92.22 104 VAL B CA 1
ATOM 2209 C C . VAL B 1 104 ? 8.556 19.695 0.075 1 92.22 104 VAL B C 1
ATOM 2211 O O . VAL B 1 104 ? 8.048 20.539 0.818 1 92.22 104 VAL B O 1
ATOM 2214 N N . ASN B 1 105 ? 7.941 19.22 -0.999 1 94.2 105 ASN B N 1
ATOM 2215 C CA . ASN B 1 105 ? 6.521 19.421 -1.262 1 94.2 105 ASN B CA 1
ATOM 2216 C C . ASN B 1 105 ? 5.705 18.178 -0.919 1 94.2 105 ASN B C 1
ATOM 2218 O O . ASN B 1 105 ? 5.994 17.085 -1.411 1 94.2 105 ASN B O 1
ATOM 2222 N N . LEU B 1 106 ? 4.677 18.371 -0.148 1 95.54 106 LEU B N 1
ATOM 2223 C CA . LEU B 1 106 ? 3.868 17.236 0.286 1 95.54 106 LEU B CA 1
ATOM 2224 C C . LEU B 1 106 ? 2.418 17.403 -0.155 1 95.54 106 LEU B C 1
ATOM 2226 O O . LEU B 1 106 ? 1.798 18.435 0.112 1 95.54 106 LEU B O 1
ATOM 2230 N N . GLU B 1 107 ? 1.938 16.454 -0.897 1 95.03 107 GLU B N 1
ATOM 2231 C CA . GLU B 1 107 ? 0.527 16.328 -1.248 1 95.03 107 GLU B CA 1
ATOM 2232 C C . GLU B 1 107 ? -0.084 15.07 -0.636 1 95.03 107 GLU B C 1
ATOM 2234 O O . GLU B 1 107 ? 0.543 14.008 -0.632 1 95.03 107 GLU B O 1
ATOM 2239 N N . MET B 1 108 ? -1.346 15.246 -0.16 1 93.82 108 MET B N 1
ATOM 2240 C CA . MET B 1 108 ? -1.972 14.113 0.514 1 93.82 108 MET B CA 1
ATOM 2241 C C . MET B 1 108 ? -3.353 13.83 -0.068 1 93.82 108 MET B C 1
ATOM 2243 O O . MET B 1 108 ? -4.167 14.743 -0.218 1 93.82 108 MET B O 1
ATOM 2247 N N . TYR B 1 109 ? -3.559 12.649 -0.368 1 86.46 109 TYR B N 1
ATOM 2248 C CA . TYR B 1 109 ? -4.867 12.127 -0.75 1 86.46 109 TYR B CA 1
ATOM 2249 C C . TYR B 1 109 ? -5.444 11.244 0.35 1 86.46 109 TYR B C 1
ATOM 2251 O O . TYR B 1 109 ? -4.842 10.236 0.725 1 86.46 109 TYR B O 1
ATOM 2259 N N . VAL B 1 110 ? -6.631 11.636 0.863 1 85.47 110 VAL B N 1
ATOM 2260 C CA . VAL B 1 110 ? -7.257 10.866 1.933 1 85.47 110 VAL B CA 1
ATOM 2261 C C . VAL B 1 110 ? -8.674 10.468 1.522 1 85.47 110 VAL B C 1
ATOM 2263 O O . VAL B 1 110 ? -9.311 11.157 0.722 1 85.47 110 VAL B O 1
ATOM 2266 N N . SER B 1 111 ? -9.084 9.364 2.035 1 78.81 111 SER B N 1
ATOM 2267 C CA . SER B 1 111 ? -10.458 8.966 1.743 1 78.81 111 SER B CA 1
ATOM 2268 C C . SER B 1 111 ? -11.449 9.701 2.639 1 78.81 111 SER B C 1
ATOM 2270 O O . SER B 1 111 ? -12.59 9.945 2.241 1 78.81 111 SER B O 1
ATOM 2272 N N . ARG B 1 112 ? -10.982 9.963 3.889 1 80.1 112 ARG B N 1
ATOM 2273 C CA . ARG B 1 112 ? -11.848 10.611 4.868 1 80.1 112 ARG B CA 1
ATOM 2274 C C . ARG B 1 112 ? -11.05 11.546 5.772 1 80.1 112 ARG B C 1
ATOM 2276 O O . ARG B 1 112 ? -9.847 11.357 5.96 1 80.1 112 ARG B O 1
ATOM 2283 N N . LEU B 1 113 ? -11.819 12.447 6.301 1 85.19 113 LEU B N 1
ATOM 2284 C CA . LEU B 1 113 ? -11.216 13.328 7.295 1 85.19 113 LEU B CA 1
ATOM 2285 C C . LEU B 1 113 ? -11.351 12.74 8.696 1 85.19 113 LEU B C 1
ATOM 2287 O O . LEU B 1 113 ? -12.453 12.389 9.123 1 85.19 113 LEU B O 1
ATOM 2291 N N . PHE B 1 114 ? -10.271 12.725 9.341 1 86.1 114 PHE B N 1
ATOM 2292 C CA . PHE B 1 114 ? -10.23 12.098 10.656 1 86.1 114 PHE B CA 1
ATOM 2293 C C . PHE B 1 114 ? -10.968 12.946 11.684 1 86.1 114 PHE B C 1
ATOM 2295 O O . PHE B 1 114 ? -10.604 14.099 11.923 1 86.1 114 PHE B O 1
ATOM 2302 N N . ARG B 1 115 ? -11.991 12.414 12.316 1 86.71 115 ARG B N 1
ATOM 2303 C CA . ARG B 1 115 ? -12.763 13.026 13.392 1 86.71 115 ARG B CA 1
ATOM 2304 C C . ARG B 1 115 ? -12.885 14.533 13.189 1 86.71 115 ARG B C 1
ATOM 2306 O O . ARG B 1 115 ? -12.557 15.314 14.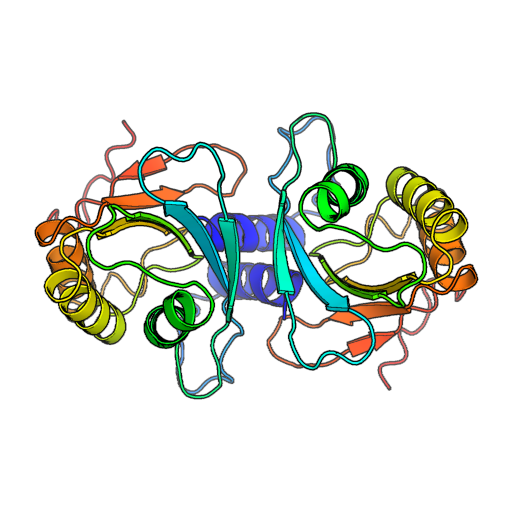085 1 86.71 115 ARG B O 1
ATOM 2313 N N . HIS B 1 116 ? -13.422 14.928 12.096 1 82.07 116 HIS B N 1
ATOM 2314 C CA . HIS B 1 116 ? -13.485 16.319 11.662 1 82.07 116 HIS B CA 1
ATOM 2315 C C . HIS B 1 116 ? -14.377 17.144 12.583 1 82.07 116 HIS B C 1
ATOM 2317 O O . HIS B 1 116 ? -14.35 18.376 12.541 1 82.07 116 HIS B O 1
ATOM 2323 N N . GLU B 1 117 ? -15.148 16.533 13.373 1 83.31 117 GLU B N 1
ATOM 2324 C CA . GLU B 1 117 ? -15.963 17.271 14.333 1 83.31 117 GLU B CA 1
ATOM 2325 C C . GLU B 1 117 ? -15.117 17.794 15.49 1 83.31 117 GLU B C 1
ATOM 2327 O O . GLU B 1 117 ? -15.527 18.714 16.2 1 83.31 117 GLU B O 1
ATOM 2332 N N . ASN B 1 118 ? -14.01 17.238 15.682 1 87.08 118 ASN B N 1
ATOM 2333 C CA . ASN B 1 118 ? -13.069 17.683 16.704 1 87.08 118 ASN B CA 1
ATOM 2334 C C . ASN B 1 118 ? -12.3 18.923 16.256 1 87.08 118 ASN B C 1
ATOM 2336 O O . ASN B 1 118 ? -11.617 18.898 15.231 1 87.08 118 ASN B O 1
ATOM 2340 N N . ARG B 1 119 ? -12.305 19.914 17.007 1 90.87 119 ARG B N 1
ATOM 2341 C CA . ARG B 1 119 ? -11.726 21.2 16.629 1 90.87 119 ARG B CA 1
ATOM 2342 C C . ARG B 1 119 ? -10.215 21.09 16.455 1 90.87 119 ARG B C 1
ATOM 2344 O O . ARG B 1 119 ? -9.645 21.692 15.543 1 90.87 119 ARG B O 1
ATOM 2351 N N . SER B 1 120 ? -9.558 20.402 17.349 1 92.26 120 SER B N 1
ATOM 2352 C CA . SER B 1 120 ? -8.11 20.252 17.254 1 92.26 120 SER B CA 1
ATOM 2353 C C . SER B 1 120 ? -7.706 19.608 15.932 1 92.26 120 SER B C 1
ATOM 2355 O O . SER B 1 120 ? -6.711 20.004 15.32 1 92.26 120 SER B O 1
ATOM 2357 N N . ASN B 1 121 ? -8.421 18.651 15.522 1 91.69 121 ASN B N 1
ATOM 2358 C CA . ASN B 1 121 ? -8.142 17.994 14.25 1 91.69 121 ASN B CA 1
ATOM 2359 C C . ASN B 1 121 ? -8.368 18.935 13.071 1 91.69 121 ASN B C 1
ATOM 2361 O O . ASN B 1 121 ? -7.583 18.947 12.121 1 91.69 121 ASN B O 1
ATOM 2365 N N . ARG B 1 122 ? -9.317 19.709 13.132 1 91.8 122 ARG B N 1
ATOM 2366 C CA . ARG B 1 122 ? -9.578 20.684 12.079 1 91.8 122 ARG B CA 1
ATOM 2367 C C . ARG B 1 122 ? -8.452 21.709 11.99 1 91.8 122 ARG B C 1
ATOM 2369 O O . ARG B 1 122 ? -7.974 22.022 10.898 1 91.8 122 ARG B O 1
ATOM 2376 N N . LEU B 1 123 ? -8.092 22.13 13.114 1 94.3 123 LEU B N 1
ATOM 2377 C CA . LEU B 1 123 ? -7.025 23.123 13.154 1 94.3 123 LEU B CA 1
ATOM 2378 C C . LEU B 1 123 ? -5.709 22.527 12.665 1 94.3 123 LEU B C 1
ATOM 2380 O O . LEU B 1 123 ? -4.928 23.204 11.992 1 94.3 123 LEU B O 1
ATOM 2384 N N . GLY B 1 124 ? -5.496 21.292 13.067 1 94.36 124 GLY B N 1
ATOM 2385 C CA . GLY B 1 124 ? -4.309 20.61 12.578 1 94.36 124 GLY B CA 1
ATOM 2386 C C . GLY B 1 124 ? -4.244 20.538 11.064 1 94.36 124 GLY B C 1
ATOM 2387 O O . GLY B 1 124 ? -3.197 20.804 10.469 1 94.36 124 GLY B O 1
ATOM 2388 N N . LEU B 1 125 ? -5.304 20.208 10.454 1 93.22 125 LEU B N 1
ATOM 2389 C CA . LEU B 1 125 ? -5.366 20.136 8.998 1 93.22 125 LEU B CA 1
ATOM 2390 C C . LEU B 1 125 ? -5.212 21.521 8.378 1 93.22 125 LEU B C 1
ATOM 2392 O O . LEU B 1 125 ? -4.563 21.673 7.341 1 93.22 125 LEU B O 1
ATOM 2396 N N . HIS B 1 126 ? -5.793 22.483 9.009 1 94.68 126 HIS B N 1
ATOM 2397 C CA . HIS B 1 126 ? -5.626 23.861 8.562 1 94.68 126 HIS B CA 1
ATOM 2398 C C . HIS B 1 126 ? -4.157 24.27 8.572 1 94.68 126 HIS B C 1
ATOM 2400 O O . HIS B 1 126 ? -3.675 24.891 7.622 1 94.68 126 HIS B O 1
ATOM 2406 N N . ASP B 1 127 ? -3.512 23.984 9.623 1 95.07 127 ASP B N 1
ATOM 2407 C CA . ASP B 1 127 ? -2.096 24.317 9.743 1 95.07 127 ASP B CA 1
ATOM 2408 C C . ASP B 1 127 ? -1.285 23.676 8.619 1 95.07 127 ASP B C 1
ATOM 2410 O O . ASP B 1 127 ? -0.367 24.296 8.077 1 95.07 127 ASP B O 1
ATOM 2414 N N . LEU B 1 128 ? -1.605 22.464 8.32 1 95.9 128 LEU B N 1
ATOM 2415 C CA . LEU B 1 128 ? -0.911 21.784 7.232 1 95.9 128 LEU B CA 1
ATOM 2416 C C . LEU B 1 128 ? -1.09 22.539 5.918 1 95.9 128 LEU B C 1
ATOM 2418 O O . LEU B 1 128 ? -0.119 22.775 5.196 1 95.9 128 LEU B O 1
ATOM 2422 N N . VAL B 1 129 ? -2.265 22.94 5.629 1 94.11 129 VAL B N 1
ATOM 2423 C CA . VAL B 1 129 ? -2.559 23.644 4.385 1 94.11 129 VAL B CA 1
ATOM 2424 C C . VAL B 1 129 ? -1.833 24.987 4.367 1 94.11 129 VAL B C 1
ATOM 2426 O O . VAL B 1 129 ? -1.231 25.36 3.357 1 94.11 129 VAL B O 1
ATOM 2429 N N . MET B 1 130 ? -1.82 25.604 5.43 1 94.65 130 MET B N 1
ATOM 2430 C CA . MET B 1 130 ? -1.181 26.913 5.532 1 94.65 130 MET B CA 1
ATOM 2431 C C . MET B 1 130 ? 0.331 26.795 5.373 1 94.65 130 MET B C 1
ATOM 2433 O O . MET B 1 130 ? 1.009 27.784 5.089 1 94.65 130 MET B O 1
ATOM 2437 N N . ASN B 1 131 ? 0.816 25.659 5.612 1 94.27 131 ASN B N 1
ATOM 2438 C CA . ASN B 1 131 ? 2.251 25.433 5.475 1 94.27 131 ASN B CA 1
ATOM 2439 C C . ASN B 1 131 ? 2.579 24.679 4.189 1 94.27 131 ASN B C 1
ATOM 2441 O O . ASN B 1 131 ? 3.587 23.974 4.119 1 94.27 131 ASN B O 1
ATOM 2445 N N . GLY B 1 132 ? 1.643 24.67 3.285 1 93.19 132 GLY B N 1
ATOM 2446 C CA . GLY B 1 132 ? 1.964 24.285 1.92 1 93.19 132 GLY B CA 1
ATOM 2447 C C . GLY B 1 132 ? 1.488 22.889 1.565 1 93.19 132 GLY B C 1
ATOM 2448 O O . GLY B 1 132 ? 1.755 22.398 0.467 1 93.19 132 GLY B O 1
ATOM 2449 N N . VAL B 1 133 ? 0.832 22.291 2.462 1 95.63 133 VAL B N 1
ATOM 2450 C CA . VAL B 1 133 ? 0.374 20.938 2.163 1 95.63 133 VAL B CA 1
ATOM 2451 C C . VAL B 1 133 ? -0.964 20.995 1.431 1 95.63 133 VAL B C 1
ATOM 2453 O O . VAL B 1 133 ? -1.873 21.721 1.841 1 95.63 133 VAL B O 1
ATOM 2456 N N . THR B 1 134 ? -1.066 20.252 0.328 1 92.91 134 THR B N 1
ATOM 2457 C CA . THR B 1 134 ? -2.338 20.066 -0.361 1 92.91 134 THR B CA 1
ATOM 2458 C C . THR B 1 134 ? -3.036 18.799 0.124 1 92.91 134 THR B C 1
ATOM 2460 O O . THR B 1 134 ? -2.426 17.729 0.177 1 92.91 134 THR B O 1
ATOM 2463 N N . ILE B 1 135 ? -4.257 18.908 0.513 1 90.53 135 ILE B N 1
ATOM 2464 C CA . ILE B 1 135 ? -5.05 17.769 0.961 1 90.53 135 ILE B CA 1
ATOM 2465 C C . ILE B 1 135 ? -6.259 17.589 0.045 1 90.53 135 ILE B C 1
ATOM 2467 O O . ILE B 1 135 ? -7.021 18.532 -0.179 1 90.53 135 ILE B O 1
ATOM 2471 N N . LYS B 1 136 ? -6.409 16.409 -0.477 1 86.33 136 LYS B N 1
ATOM 2472 C CA . LYS B 1 136 ? -7.522 16.066 -1.358 1 86.33 136 LYS B CA 1
ATOM 2473 C C . LYS B 1 136 ? -8.275 14.844 -0.841 1 86.33 136 LYS B C 1
ATOM 2475 O O . LYS B 1 136 ? -7.661 13.864 -0.414 1 86.33 136 LYS B O 1
ATOM 2480 N N . VAL B 1 137 ? -9.565 14.873 -0.829 1 80.58 137 VAL B N 1
ATOM 2481 C CA . VAL B 1 137 ? -10.381 13.715 -0.48 1 80.58 137 VAL B CA 1
ATOM 2482 C C . VAL B 1 137 ? -10.656 12.881 -1.729 1 80.58 137 VAL B C 1
ATOM 2484 O O . VAL B 1 137 ? -11.199 13.387 -2.714 1 80.58 137 VAL B O 1
ATOM 2487 N N . MET B 1 138 ? -10.222 11.683 -1.68 1 73.07 138 MET B N 1
ATOM 2488 C CA . MET B 1 138 ? -10.362 10.81 -2.842 1 73.07 138 MET B CA 1
ATOM 2489 C C . MET B 1 138 ? -11.525 9.841 -2.657 1 73.07 138 MET B C 1
ATOM 2491 O O . MET B 1 138 ? -11.853 9.466 -1.53 1 73.07 138 MET B O 1
ATOM 2495 N N . ASP B 1 139 ? -12.387 9.777 -3.786 1 60.4 139 ASP B N 1
ATOM 2496 C CA . ASP B 1 139 ? -13.403 8.728 -3.796 1 60.4 139 ASP B CA 1
ATOM 2497 C C . ASP B 1 139 ? -12.825 7.408 -4.3 1 60.4 139 ASP B C 1
ATOM 2499 O O . ASP B 1 139 ? -12.465 7.29 -5.473 1 60.4 139 ASP B O 1
ATOM 2503 N N . LEU B 1 140 ? -12.374 6.663 -3.394 1 51.98 140 LEU B N 1
ATOM 2504 C CA . LEU B 1 140 ? -11.728 5.412 -3.772 1 51.98 140 LEU B CA 1
ATOM 2505 C C . LEU B 1 140 ? -12.713 4.482 -4.473 1 51.98 140 LEU B C 1
ATOM 2507 O O . LEU B 1 140 ? -12.351 3.371 -4.868 1 51.98 140 LEU B O 1
ATOM 2511 N N . SER B 1 141 ? -13.995 4.906 -4.469 1 49.18 141 SER B N 1
ATOM 2512 C CA . SER B 1 141 ? -14.978 4.075 -5.156 1 49.18 141 SER B CA 1
ATOM 2513 C C . SER B 1 141 ? -14.738 4.064 -6.662 1 49.18 141 SER B C 1
ATOM 2515 O O . SER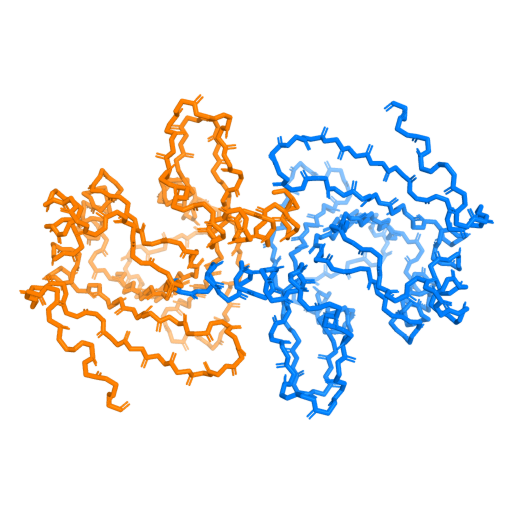 B 1 141 ? -15.513 3.471 -7.415 1 49.18 141 SER B O 1
ATOM 2517 N N . GLY B 1 142 ? -13.386 4.3 -7.071 1 48.84 142 GLY B N 1
ATOM 2518 C CA . GLY B 1 142 ? -13.103 4.289 -8.497 1 48.84 142 GLY B CA 1
ATOM 2519 C C . GLY B 1 142 ? -13.45 5.597 -9.185 1 48.84 142 GLY B C 1
ATOM 2520 O O . GLY B 1 142 ? -13.042 5.832 -10.324 1 48.84 142 GLY B O 1
ATOM 2521 N N . ASN B 1 143 ? -14.311 6.289 -8.564 1 45.7 143 ASN B N 1
ATOM 2522 C CA . ASN B 1 143 ? -14.621 7.555 -9.218 1 45.7 143 ASN B CA 1
ATOM 2523 C C . ASN B 1 143 ? -13.585 8.626 -8.886 1 45.7 143 ASN B C 1
ATOM 2525 O O . ASN B 1 143 ? -13.245 8.825 -7.719 1 45.7 143 ASN B O 1
ATOM 2529 N N . HIS B 1 144 ? -12.605 8.704 -9.627 1 44.95 144 HIS B N 1
ATOM 2530 C CA . HIS B 1 144 ? -11.547 9.701 -9.502 1 44.95 144 HIS B CA 1
ATOM 2531 C C . HIS B 1 144 ? -12.121 11.073 -9.165 1 44.95 144 HIS B C 1
ATOM 2533 O O . HIS B 1 144 ? -12.5 11.829 -10.062 1 44.95 144 HIS B O 1
ATOM 2539 N N . SER B 1 145 ? -13.003 11.065 -8.261 1 49.85 145 SER B N 1
ATOM 2540 C CA . SER B 1 145 ? -13.366 12.433 -7.906 1 49.85 145 SER B CA 1
ATOM 2541 C C . SER B 1 145 ? -12.558 12.926 -6.71 1 49.85 145 SER B C 1
ATOM 2543 O O . SER B 1 145 ? -12.347 12.184 -5.748 1 49.85 145 SER B O 1
ATOM 2545 N N . PHE B 1 146 ? -11.662 13.854 -6.95 1 50.41 146 PHE B N 1
ATOM 2546 C CA . PHE B 1 146 ? -10.909 14.505 -5.884 1 50.41 146 PHE B CA 1
ATOM 2547 C C . PHE B 1 146 ? -11.562 15.823 -5.487 1 50.41 146 PHE B C 1
ATOM 2549 O O . PHE B 1 146 ? -12.116 16.528 -6.334 1 50.41 146 PHE B O 1
ATOM 2556 N N . GLU B 1 147 ? -11.921 15.879 -4.145 1 57.09 147 GLU B N 1
ATOM 2557 C CA . GLU B 1 147 ? -12.28 17.194 -3.622 1 57.09 147 GLU B CA 1
ATOM 2558 C C . GLU B 1 147 ? -11.154 17.777 -2.773 1 57.09 147 GLU B C 1
ATOM 2560 O O . GLU B 1 147 ? -10.598 17.089 -1.914 1 57.09 147 GLU B O 1
ATOM 2565 N N . GLU B 1 148 ? -10.687 18.899 -3.115 1 56.37 148 GLU B N 1
ATOM 2566 C CA . GLU B 1 148 ? -9.745 19.617 -2.262 1 56.37 148 GLU B CA 1
ATOM 2567 C C . GLU B 1 148 ? -10.422 20.116 -0.989 1 56.37 148 GLU B C 1
ATOM 2569 O O . GLU B 1 148 ? -11.527 20.66 -1.039 1 56.37 148 GLU B O 1
ATOM 2574 N N . ILE B 1 149 ? -9.917 19.734 0.165 1 56.98 149 ILE B N 1
ATOM 2575 C CA . ILE B 1 149 ? -10.515 20.149 1.429 1 56.98 149 ILE B CA 1
ATOM 2576 C C . ILE B 1 149 ? -9.927 21.49 1.863 1 56.98 149 ILE B C 1
ATOM 2578 O O . ILE B 1 149 ? -8.705 21.659 1.889 1 56.98 149 ILE B O 1
ATOM 2582 N N . ASN B 1 150 ? -10.735 22.512 1.877 1 51.33 150 ASN B N 1
ATOM 2583 C CA . ASN B 1 150 ? -10.392 23.705 2.644 1 51.33 150 ASN B CA 1
ATOM 2584 C C . ASN B 1 150 ? -10.811 23.572 4.105 1 51.33 150 ASN B C 1
ATOM 2586 O O . ASN B 1 150 ? -11.995 23.678 4.428 1 51.33 150 ASN B O 1
ATOM 2590 N N . PRO B 1 151 ? -9.895 23.041 4.855 1 47.21 151 PRO B N 1
ATOM 2591 C CA . PRO B 1 151 ? -10.286 22.814 6.249 1 47.21 151 PRO B CA 1
ATOM 2592 C C . PRO B 1 151 ? -10.874 24.061 6.906 1 47.21 151 PRO B C 1
ATOM 2594 O O . PRO B 1 151 ? -11.442 23.977 7.998 1 47.21 151 PRO B O 1
ATOM 2597 N N . CYS B 1 152 ? -10.458 25.253 6.461 1 45.49 152 CYS B N 1
ATOM 2598 C CA . CYS B 1 152 ? -10.967 26.453 7.115 1 45.49 152 CYS B CA 1
ATOM 2599 C C . CYS B 1 152 ? -12.469 26.597 6.9 1 45.49 152 CYS B C 1
ATOM 2601 O O . CYS B 1 152 ? -13.112 27.44 7.526 1 45.49 152 CYS B O 1
ATOM 2603 N N . GLU B 1 153 ? -12.99 26.082 5.816 1 42.54 153 GLU B N 1
ATOM 2604 C CA . GLU B 1 153 ? -14.411 26.355 5.621 1 42.54 153 GLU B CA 1
ATOM 2605 C C . GLU B 1 153 ? -15.268 25.525 6.572 1 42.54 153 GLU B C 1
ATOM 2607 O O . GLU B 1 153 ? -14.902 24.403 6.927 1 42.54 153 GLU B O 1
ATOM 2612 N N . SER B 1 154 ? -16.058 26.143 7.365 1 38.26 154 SER B N 1
ATOM 2613 C CA . SER B 1 154 ? -17.073 25.473 8.171 1 38.26 154 SER B CA 1
ATOM 2614 C C . SER B 1 154 ? -17.572 24.204 7.489 1 38.26 154 SER B C 1
ATOM 2616 O O . SER B 1 154 ? -17.544 24.101 6.261 1 38.26 154 SER B O 1
ATOM 2618 N N . PRO B 1 155 ? -17.658 23.064 8.198 1 38.54 155 PRO B N 1
ATOM 2619 C CA . PRO B 1 155 ? -18.172 21.834 7.59 1 38.54 155 PRO B CA 1
ATOM 2620 C C . PRO B 1 155 ? -19.196 22.104 6.49 1 38.54 155 PRO B C 1
ATOM 2622 O O . PRO B 1 155 ? -19.974 21.215 6.135 1 38.54 155 PRO B O 1
ATOM 2625 N N . HIS B 1 156 ? -19.419 23.323 5.956 1 32.55 156 HIS B N 1
ATOM 2626 C CA . HIS B 1 156 ? -20.486 23.379 4.964 1 32.55 156 HIS B CA 1
ATOM 2627 C C . HIS B 1 156 ? -20.177 22.48 3.771 1 32.55 156 HIS B C 1
ATOM 2629 O O . HIS B 1 156 ? -20.892 21.507 3.52 1 32.55 156 HIS B O 1
ATOM 2635 N N . SER B 1 157 ? -20.536 23.085 2.44 1 29.48 157 SER B N 1
ATOM 2636 C CA . SER B 1 157 ? -20.81 22.584 1.097 1 29.48 157 SER B CA 1
ATOM 2637 C C . SER B 1 157 ? -19.533 22.106 0.415 1 29.48 157 SER B C 1
ATOM 2639 O O . SER B 1 157 ? -18.586 22.877 0.246 1 29.48 157 SER B O 1
ATOM 2641 N N . LEU B 1 158 ? -18.904 21.002 0.776 1 34.89 158 LEU B N 1
ATOM 2642 C CA . LEU B 1 158 ? -18.005 20.273 -0.113 1 34.89 158 LEU B CA 1
ATOM 2643 C C . LEU B 1 158 ? -18.312 20.588 -1.573 1 34.89 158 LEU B C 1
ATOM 2645 O O . LEU B 1 158 ? -19.368 20.211 -2.086 1 34.89 158 LEU B O 1
ATOM 2649 N N . HIS B 1 159 ? -17.97 21.788 -1.952 1 27.83 159 HIS B N 1
ATOM 2650 C CA . HIS B 1 159 ? -18.222 22.098 -3.355 1 27.83 159 HIS B CA 1
ATOM 2651 C C . HIS B 1 159 ? -17.507 21.113 -4.274 1 27.83 159 HIS B C 1
ATOM 2653 O O . HIS B 1 159 ? -16.291 20.932 -4.172 1 27.83 159 HIS B O 1
ATOM 2659 N N . LEU B 1 160 ? -18.131 19.998 -4.568 1 28.67 160 LEU B N 1
ATOM 2660 C CA . LEU B 1 160 ? -17.919 19.139 -5.728 1 28.67 160 LEU B CA 1
ATOM 2661 C C . LEU B 1 160 ? -17.727 19.97 -6.992 1 28.67 160 LEU B C 1
ATOM 2663 O O . LEU B 1 160 ? -18.626 20.712 -7.394 1 28.67 160 LEU B O 1
ATOM 2667 N N . MET B 1 161 ? -16.579 20.636 -7.091 1 24.95 161 MET B N 1
ATOM 2668 C CA . MET B 1 161 ? -16.489 21.172 -8.446 1 24.95 161 MET B CA 1
ATOM 2669 C C . MET B 1 161 ? -16.296 20.051 -9.462 1 24.95 161 MET B C 1
ATOM 2671 O O . MET B 1 161 ? -15.717 19.011 -9.144 1 24.95 161 MET B O 1
#

Secondary structure (DSSP, 8-state):
-HHHHHHHHHHHHHHTT----TTS-----EEEEEEEETT---EEEEEEE--SSS-HHHHHHHHTTTTTT--TTS-EEEEEEEEE---HHHHHHHHHHHHH-TTEEEEEEEEE-TTTTSHHHHHHHHHHHHTT-EEEEE-TTS---EEE--TTS-S------/-HHHHHHHHHHHHHHTT----TTS-----EEEEEEEETT---EEEEEEE--SSS-HHHHHHHHTTTTTT--TTS-EEEEEEEEE---HHHHHHHHHHHHH-TTEEEEEEEEE-TTTTSHHHHHHHHHHHHTT-EEEEE-TTS---EEE--TTS-S------

Radius of gyration: 20.04 Å; Cα contacts (8 Å, |Δi|>4): 655; chains: 2; bounding box: 44×56×42 Å

Organism: NCBI:txid38772

Nearest PDB structures (foldseek):
  5zvb-assembly1_A  TM=8.541E-01  e=2.564E-12  Homo sapiens
  5zva-assembly1_A  TM=8.567E-01  e=3.505E-12  Homo sapiens
  4iou-assembly1_A  TM=8.067E-01  e=7.426E-12  Homo sapiens
  5hx5-assembly2_B  TM=7.995E-01  e=5.853E-11  Homo sapiens
  6wmc-assembly1_A  TM=7.626E-01  e=1.240E-10  Homo sapiens

pLDDT: mean 73.21, std 24.43, range [15.78, 97.57]

Sequence (322 aa):
GCFKLMNNKYIEMRKGGDVYDPSALPRMTYLLYEIKWGNSSKIWRNWCRNTSTQHAEINFLENAFKERSFNPFTHCSITWFLSWSPCWKCSRSMVEFLKTHPKVNLEMYVSRLFRHENRSNRLGLHDLVMNGVTIKVMDLSGNHSFEEINPCESPHSLHLMGCFKLMNNKYIEMRKGGDVYDPSALPRMTYLLYEIKWGNSSKIWRNWCRNTSTQHAEINFLENAFKERSFNPFTHCSITWFLSWSPCWKCSRSMVEFLKTHPKVNLEMYVSRLFRHENRSNRLGLHDLVMNGVTIKVMDLSGNHSFEEINPCESPHSLHLM

Solvent-accessible surface area (backbone atoms only — not comparable to full-atom values): 16804 Å² total; per-residue (Å²): 4,53,26,21,12,47,4,43,44,28,27,49,41,66,68,45,85,56,57,86,49,83,83,43,78,68,64,67,41,61,31,40,34,36,38,29,54,58,89,50,86,59,71,46,46,34,61,45,50,35,55,97,86,40,53,23,70,54,48,43,75,70,44,61,57,71,79,39,92,68,54,80,84,45,40,31,42,35,40,39,26,20,42,48,40,65,48,35,71,52,27,50,53,49,48,55,49,42,69,77,35,76,40,52,43,48,38,37,36,16,36,37,71,42,64,62,85,39,64,61,26,32,49,21,50,32,51,32,43,77,71,62,34,46,47,27,36,32,41,9,77,50,47,86,44,69,36,73,62,62,57,77,53,67,92,63,82,77,67,78,117,56,64,37,18,5,32,6,42,42,24,23,47,36,65,68,45,83,52,59,88,46,85,84,42,78,68,65,39,40,57,33,40,34,37,38,29,54,59,88,50,88,60,72,46,47,32,62,44,49,35,54,95,86,38,54,24,70,55,48,42,75,72,43,62,56,70,81,40,94,68,53,81,85,46,40,30,43,35,40,39,23,18,30,47,39,66,48,34,69,52,27,50,52,47,47,54,51,43,69,77,34,74,41,53,43,46,37,36,29,15,30,36,70,42,64,62,86,38,64,62,26,32,50,20,51,34,52,32,44,76,70,63,35,48,48,27,36,28,41,25,77,46,48,88,45,68,36,73,62,62,56,78,53,66,93,67,77,80,69,77,120

Foldseek 3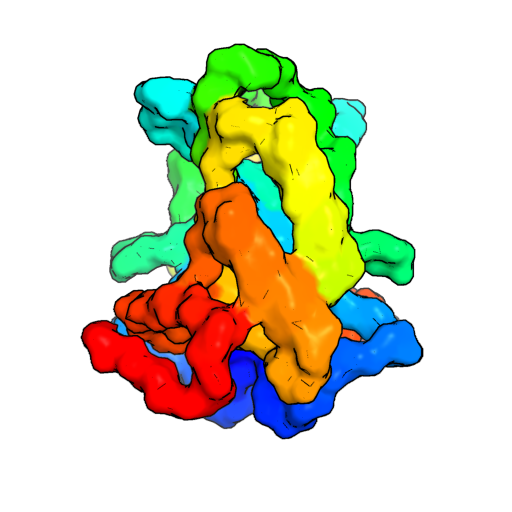Di:
DVVCLVVVVVVVVVVDVPQCPLVPQHRKWKKWKWKDKAPDPDIDIDMAIDDNVGGRLVVCLVPVCVVPVDDLVIAMEMEIETQEDDALVSLVVVLVSCVVRVSYAYEYEYQYYRPLVDPSRLVSVQSCVVSHYWYWHAPPVPPRQTQTDPSPDDPDDSPSD/DAVCLVVVVVVVVVVPVPQCPLVPDHRKWKKWKWKDKAPDPDIDIDMAIDDNVGGRLVVCLVPVCVVPVDDLVIAMEMEIETQEDDALVSLVVVLVSCVVRVSYAYEYEYQYYRPLVDPSRLVSVQSNVVSHYWYWHADPVPPRQTQTDPSPDDPDDSPSD

InterPro domains:
  IPR002125 Cytidine and deoxycytidylate deaminase domain [PS51747] (1-121)
  IPR016192 APOBEC/CMP deaminase, zinc-binding [PS00903] (55-94)
  IPR016193 Cytidine deaminase-like [SSF53927] (45-96)
  IPR041547 C->U-editing enzyme APOBEC-1 [PF18774] (20-141)
  IPR050610 APOBEC Cytidine Deaminase [PTHR13857] (26-141)